Protein AF-A0A6J8DV89-F1 (afdb_monomer_lite)

Organism: Mytilus coruscus (NCBI:txid42192)

Structure (mmCIF, N/CA/C/O backbone):
data_AF-A0A6J8DV89-F1
#
_entry.id   AF-A0A6J8DV89-F1
#
loop_
_atom_site.group_PDB
_atom_site.id
_atom_site.type_symbol
_atom_site.label_atom_id
_atom_site.label_alt_id
_atom_site.label_comp_id
_atom_site.label_asym_id
_atom_site.label_entity_id
_atom_site.label_seq_id
_atom_site.pdbx_PDB_ins_code
_atom_site.Cartn_x
_atom_site.Cartn_y
_atom_site.Cartn_z
_atom_site.occupancy
_atom_site.B_iso_or_equiv
_atom_site.auth_seq_id
_atom_site.auth_comp_id
_atom_site.auth_asym_id
_atom_site.auth_atom_id
_atom_site.pdbx_PDB_model_num
ATOM 1 N N . MET A 1 1 ? -10.866 21.589 4.015 1.00 71.00 1 MET A N 1
ATOM 2 C CA . MET A 1 1 ? -11.127 20.679 5.151 1.00 71.00 1 MET A CA 1
ATOM 3 C C . MET A 1 1 ? -11.032 19.242 4.650 1.00 71.00 1 MET A C 1
ATOM 5 O O . MET A 1 1 ? -11.777 18.885 3.747 1.00 71.00 1 MET A O 1
ATOM 9 N N . ARG A 1 2 ? -10.059 18.459 5.127 1.00 79.25 2 ARG A N 1
ATOM 10 C CA . ARG A 1 2 ? -9.833 17.063 4.702 1.00 79.25 2 ARG A CA 1
ATOM 11 C C . ARG A 1 2 ? -10.586 16.110 5.634 1.00 79.25 2 ARG A C 1
ATOM 13 O O . ARG A 1 2 ? -10.621 16.357 6.833 1.00 79.25 2 ARG A O 1
ATOM 20 N N . ASN A 1 3 ? -11.167 15.039 5.101 1.00 85.62 3 ASN A N 1
ATOM 21 C CA . ASN A 1 3 ? -11.792 13.994 5.915 1.00 85.62 3 ASN A CA 1
ATOM 22 C C . ASN A 1 3 ? -10.781 12.870 6.171 1.00 85.62 3 ASN A C 1
ATOM 24 O O . ASN A 1 3 ? -10.111 12.422 5.239 1.00 85.62 3 ASN A O 1
ATOM 28 N N . VAL A 1 4 ? -10.677 12.427 7.419 1.00 85.06 4 VAL A N 1
ATOM 29 C CA . VAL A 1 4 ? -9.935 11.229 7.826 1.00 85.06 4 VAL A CA 1
ATOM 30 C C . VAL A 1 4 ? -10.943 10.258 8.415 1.00 85.06 4 VAL A C 1
ATOM 32 O O . VAL A 1 4 ? -11.760 10.661 9.233 1.00 85.06 4 VAL A O 1
ATOM 35 N N . TYR A 1 5 ? -10.900 9.005 7.980 1.00 88.44 5 TYR A N 1
ATOM 36 C CA . TYR A 1 5 ? -11.778 7.952 8.476 1.00 88.44 5 TYR A CA 1
ATOM 37 C C . TYR A 1 5 ? -10.943 6.945 9.244 1.00 88.44 5 TYR A C 1
ATOM 39 O O . TYR A 1 5 ? -9.888 6.522 8.768 1.00 88.44 5 TYR A O 1
ATOM 47 N N . GLU A 1 6 ? -11.420 6.566 10.418 1.00 92.00 6 GLU A N 1
ATOM 48 C CA . GLU A 1 6 ? -10.743 5.634 11.295 1.00 92.00 6 GLU A CA 1
ATOM 49 C C . GLU A 1 6 ? -11.711 4.555 11.780 1.00 92.00 6 GLU A C 1
ATOM 51 O O . GLU A 1 6 ? -12.789 4.836 12.304 1.00 92.00 6 GLU A O 1
ATOM 56 N N . PHE A 1 7 ? -11.312 3.305 11.566 1.00 95.25 7 PHE A N 1
ATOM 57 C CA . PHE A 1 7 ? -12.074 2.125 11.942 1.00 95.25 7 PHE A CA 1
ATOM 58 C C . PHE A 1 7 ? -11.452 1.494 13.186 1.00 95.25 7 PHE A C 1
ATOM 60 O O . PHE A 1 7 ? -10.276 1.120 13.180 1.00 95.25 7 PHE A O 1
ATOM 67 N N . PHE A 1 8 ? -12.247 1.339 14.239 1.00 97.19 8 PHE A N 1
ATOM 68 C CA . PHE A 1 8 ? -11.819 0.706 15.478 1.00 97.19 8 PHE A CA 1
ATOM 69 C C . PHE A 1 8 ? -12.326 -0.731 15.550 1.00 97.19 8 PHE A C 1
ATOM 71 O O . PHE A 1 8 ? -13.459 -0.984 15.957 1.00 97.19 8 PHE A O 1
ATOM 78 N N . GLY A 1 9 ? -11.450 -1.683 15.212 1.00 97.06 9 GLY A N 1
ATOM 79 C CA . GLY A 1 9 ? -11.671 -3.098 15.520 1.00 97.06 9 GLY A CA 1
ATOM 80 C C . GLY A 1 9 ? -11.920 -3.272 17.019 1.00 97.06 9 GLY A C 1
ATOM 81 O O . GLY A 1 9 ? -11.042 -2.932 17.818 1.00 97.06 9 GLY A O 1
ATOM 82 N N . CYS A 1 10 ? -13.092 -3.771 17.405 1.00 97.50 10 CYS A N 1
ATOM 83 C CA . CYS A 1 10 ? -13.589 -3.740 18.777 1.00 97.50 10 CYS A CA 1
ATOM 84 C C . CYS A 1 10 ? -12.656 -4.470 19.744 1.00 97.50 10 CYS A C 1
ATOM 86 O O . CYS A 1 10 ? -12.394 -3.973 20.839 1.00 97.50 10 CYS A O 1
ATOM 88 N N . TYR A 1 11 ? -12.125 -5.619 19.319 1.00 96.06 11 TYR A N 1
ATOM 89 C CA . TYR A 1 11 ? -11.209 -6.443 20.111 1.00 96.06 11 TYR A CA 1
ATOM 90 C C . TYR A 1 11 ? -9.841 -5.779 20.341 1.00 96.06 11 TYR A C 1
ATOM 92 O O . TYR A 1 11 ? -9.249 -5.898 21.410 1.00 96.06 11 TYR A O 1
ATOM 100 N N . TRP A 1 12 ? -9.335 -5.059 19.339 1.00 95.88 12 TRP A N 1
ATOM 101 C CA . TRP A 1 12 ? -7.991 -4.472 19.369 1.00 95.88 12 TRP A CA 1
ATOM 102 C C . TRP A 1 12 ? -7.950 -3.074 19.988 1.00 95.88 12 TRP A C 1
ATOM 104 O O . TRP A 1 12 ? -6.890 -2.627 20.414 1.00 95.88 12 TRP A O 1
ATOM 114 N N . HIS A 1 13 ? -9.096 -2.396 20.046 1.00 97.06 13 HIS A N 1
ATOM 115 C CA . HIS A 1 13 ? -9.206 -1.007 20.493 1.00 97.06 13 HIS A CA 1
ATOM 116 C C . HIS A 1 13 ? -10.034 -0.842 21.776 1.00 97.06 13 HIS A C 1
ATOM 118 O O . HIS A 1 13 ? -10.293 0.284 22.187 1.00 97.06 13 HIS A O 1
ATOM 124 N N . GLY A 1 14 ? -10.460 -1.938 22.415 1.00 96.94 14 GLY A N 1
ATOM 125 C CA . GLY A 1 14 ? -11.151 -1.880 23.707 1.00 96.94 14 GLY A CA 1
ATOM 126 C C . GLY A 1 14 ? -12.587 -1.356 23.626 1.00 96.94 14 GLY A C 1
ATOM 127 O O . GLY A 1 14 ? -12.960 -0.449 24.363 1.00 96.94 14 GLY A O 1
ATOM 128 N N . CYS A 1 15 ? -13.419 -1.872 22.717 1.00 97.62 15 CYS A N 1
ATOM 129 C CA . CYS A 1 15 ? -14.802 -1.394 22.608 1.00 97.62 15 CYS A CA 1
ATOM 130 C C . CYS A 1 15 ? -15.611 -1.669 23.886 1.00 97.62 15 CYS A C 1
ATOM 132 O O . CYS A 1 15 ? -15.905 -2.821 24.202 1.00 97.62 15 CYS A O 1
ATOM 134 N N . THR A 1 16 ? -16.073 -0.608 24.548 1.00 96.88 16 THR A N 1
ATOM 135 C CA . THR A 1 16 ? -16.854 -0.679 25.796 1.00 96.88 16 THR A CA 1
ATOM 136 C C . THR A 1 16 ? -18.266 -1.246 25.627 1.00 96.88 16 THR A C 1
ATOM 138 O O . THR A 1 16 ? -18.917 -1.567 26.615 1.00 96.88 16 THR A O 1
ATOM 141 N N . LYS A 1 17 ? -18.761 -1.368 24.386 1.00 96.25 17 LYS A N 1
ATOM 142 C CA . LYS A 1 17 ? -20.053 -2.007 24.078 1.00 96.25 17 LYS A CA 1
ATOM 143 C C . LYS A 1 17 ? -19.941 -3.524 23.930 1.00 96.25 17 LYS A C 1
ATOM 145 O O . LYS A 1 17 ? -20.925 -4.222 24.140 1.00 96.25 17 LYS A O 1
ATOM 150 N N . CYS A 1 18 ? -18.774 -4.012 23.509 1.00 96.62 18 CYS A N 1
ATOM 151 C CA . CYS A 1 18 ? -18.570 -5.421 23.166 1.00 96.62 18 CYS A CA 1
ATOM 152 C C . CYS A 1 18 ? -17.856 -6.210 24.263 1.00 96.62 18 CYS A C 1
ATOM 154 O O . CYS A 1 18 ? -17.977 -7.429 24.283 1.00 96.62 18 CYS A O 1
ATOM 156 N N . TYR A 1 19 ? -17.101 -5.532 25.131 1.00 96.69 19 TYR A N 1
ATOM 157 C CA . TYR A 1 19 ? -16.258 -6.169 26.138 1.00 96.69 19 TYR A CA 1
ATOM 158 C C . TYR A 1 19 ? -16.308 -5.408 27.462 1.00 96.69 19 TYR A C 1
ATOM 160 O O . TYR A 1 19 ? -16.411 -4.176 27.477 1.00 96.69 19 TYR A O 1
ATOM 168 N N . SER A 1 20 ? -16.195 -6.135 28.571 1.00 96.81 20 SER A N 1
ATOM 169 C CA . SER A 1 20 ? -16.032 -5.557 29.903 1.00 96.81 20 SER A CA 1
ATOM 170 C C . SER A 1 20 ? -14.644 -4.909 30.039 1.00 96.81 20 SER A C 1
ATOM 172 O O . SER A 1 20 ? -13.660 -5.426 29.499 1.00 96.81 20 SER A O 1
ATOM 174 N N . PRO A 1 21 ? -14.534 -3.777 30.759 1.00 95.31 21 PRO A N 1
ATOM 175 C CA . PRO A 1 21 ? -13.268 -3.068 30.954 1.00 95.31 21 PRO A CA 1
ATOM 176 C C . PRO A 1 21 ? -12.148 -3.935 31.547 1.00 95.31 21 PRO A C 1
ATOM 178 O O . PRO A 1 21 ? -10.981 -3.734 31.209 1.00 95.31 21 PRO A O 1
ATOM 181 N N . GLU A 1 22 ? -12.499 -4.887 32.411 1.00 96.00 22 GLU A N 1
ATOM 182 C CA . GLU A 1 22 ? -11.588 -5.774 33.139 1.00 96.00 22 GLU A CA 1
ATOM 183 C C . GLU A 1 22 ? -11.120 -6.971 32.300 1.00 96.00 22 GLU A C 1
ATOM 185 O O . GLU A 1 22 ? -10.164 -7.655 32.674 1.00 96.00 22 GLU A O 1
ATOM 190 N N . GLU A 1 23 ? -11.772 -7.244 31.165 1.00 95.00 23 GLU A N 1
ATOM 191 C CA . GLU A 1 23 ? -11.378 -8.336 30.282 1.00 95.00 23 GLU A CA 1
ATOM 192 C C . GLU A 1 23 ? -9.971 -8.113 29.725 1.00 95.00 23 GLU A C 1
ATOM 194 O O . GLU A 1 23 ? -9.593 -7.009 29.339 1.00 95.00 23 GLU A O 1
ATOM 199 N N . ILE A 1 24 ? -9.189 -9.189 29.640 1.00 94.50 24 ILE A N 1
ATOM 200 C CA . ILE A 1 24 ? -7.839 -9.153 29.074 1.00 94.50 24 ILE A CA 1
ATOM 201 C C . ILE A 1 24 ? -7.905 -9.439 27.575 1.00 94.50 24 ILE A C 1
ATOM 203 O O . ILE A 1 24 ? -8.391 -10.493 27.145 1.00 94.50 24 ILE A O 1
ATOM 207 N N . CYS A 1 25 ? -7.305 -8.561 26.770 1.00 92.88 25 CYS A N 1
ATOM 208 C CA . CYS A 1 25 ? -7.069 -8.817 25.357 1.00 92.88 25 CYS A CA 1
ATOM 209 C C . CYS A 1 25 ? -5.989 -9.898 25.201 1.00 92.88 25 CYS A C 1
ATOM 211 O O . CYS A 1 25 ? -4.789 -9.638 25.176 1.00 92.88 25 CYS A O 1
ATOM 213 N N . LYS A 1 26 ? -6.423 -11.159 25.119 1.00 90.62 26 LYS A N 1
ATOM 214 C CA . LYS A 1 26 ? -5.541 -12.342 25.111 1.00 90.62 26 LYS A CA 1
ATOM 215 C C . LYS A 1 26 ? -4.482 -12.346 24.005 1.00 90.62 26 LYS A C 1
ATOM 217 O O . LYS A 1 26 ? -3.435 -12.959 24.193 1.00 90.62 26 LYS A O 1
ATOM 222 N N . LYS A 1 27 ? -4.763 -11.728 22.853 1.00 90.06 27 LYS A N 1
ATOM 223 C CA . LYS A 1 27 ? -3.817 -11.644 21.728 1.00 90.06 27 LYS A CA 1
ATOM 224 C C . LYS A 1 27 ? -2.959 -10.377 21.757 1.00 90.06 27 LYS A C 1
ATOM 226 O O . LYS A 1 27 ? -2.070 -10.250 20.919 1.00 90.06 27 LYS A O 1
ATOM 231 N N . ASP A 1 28 ? -3.204 -9.453 22.685 1.00 89.06 28 ASP A N 1
ATOM 232 C CA . ASP A 1 28 ? -2.289 -8.341 22.913 1.00 89.06 28 ASP A CA 1
ATOM 233 C C . ASP A 1 28 ? -0.992 -8.861 23.545 1.00 89.06 28 ASP A C 1
ATOM 235 O O . ASP A 1 28 ? -1.002 -9.647 24.495 1.00 89.06 28 ASP A O 1
ATOM 239 N N . ARG A 1 29 ? 0.149 -8.396 23.028 1.00 86.69 29 ARG A N 1
ATOM 240 C CA . ARG A 1 29 ? 1.477 -8.838 23.479 1.00 86.69 29 ARG A CA 1
ATOM 241 C C . ARG A 1 29 ? 1.721 -8.536 24.960 1.00 86.69 29 ARG A C 1
ATOM 243 O O . ARG A 1 29 ? 2.434 -9.289 25.618 1.00 86.69 29 ARG A O 1
ATOM 250 N N . ASN A 1 30 ? 1.141 -7.451 25.465 1.00 89.75 30 ASN A N 1
ATOM 251 C CA . ASN A 1 30 ? 1.302 -6.998 26.841 1.00 89.75 30 ASN A CA 1
ATOM 252 C C . ASN A 1 30 ? 0.135 -7.435 27.737 1.00 89.75 30 ASN A C 1
ATOM 254 O O . ASN A 1 30 ? 0.105 -7.048 28.900 1.00 89.75 30 ASN A O 1
ATOM 258 N N . LYS A 1 31 ? -0.804 -8.242 27.214 1.00 91.44 31 LYS A N 1
ATOM 259 C CA . LYS A 1 31 ? -2.013 -8.698 27.916 1.00 91.44 31 LYS A CA 1
ATOM 260 C C . LYS A 1 31 ? -2.785 -7.545 28.565 1.00 91.44 31 LYS A C 1
ATOM 262 O O . LYS A 1 31 ? -3.276 -7.681 29.684 1.00 91.44 31 LYS A O 1
ATOM 26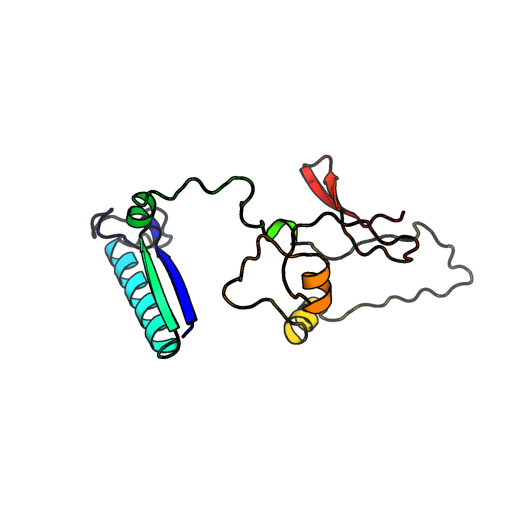7 N N . LYS A 1 32 ? -2.880 -6.418 27.860 1.00 94.44 32 LYS A N 1
ATOM 268 C CA . LYS A 1 32 ? -3.646 -5.256 28.314 1.00 94.44 32 LYS A CA 1
ATOM 269 C C . LYS A 1 32 ? -5.115 -5.607 28.522 1.00 94.44 32 LYS A C 1
ATOM 271 O O . LYS A 1 32 ? -5.690 -6.424 27.796 1.00 94.44 32 LYS A O 1
ATOM 276 N N . THR A 1 33 ? -5.719 -4.945 29.492 1.00 97.38 33 THR A N 1
ATOM 277 C CA . THR A 1 33 ? -7.165 -4.926 29.690 1.00 97.38 33 THR A CA 1
ATOM 278 C C . THR A 1 33 ? -7.857 -4.153 28.565 1.00 97.38 33 THR A C 1
ATOM 280 O O . THR A 1 33 ? -7.257 -3.290 27.913 1.00 97.38 33 THR A O 1
ATOM 283 N N . MET A 1 34 ? -9.141 -4.426 28.336 1.00 97.62 34 MET A N 1
ATOM 284 C CA . MET A 1 34 ? -9.934 -3.691 27.348 1.00 97.62 34 MET A CA 1
ATOM 285 C C . MET A 1 34 ? -10.037 -2.209 27.707 1.00 97.62 34 MET A C 1
ATOM 287 O O . MET A 1 34 ? -10.018 -1.369 26.808 1.00 97.62 34 MET A O 1
ATOM 291 N N . LYS A 1 35 ? -10.036 -1.871 29.004 1.00 97.81 35 LYS A N 1
ATOM 292 C CA . LYS A 1 35 ? -9.938 -0.484 29.469 1.00 97.81 35 LYS A CA 1
ATOM 293 C C . LYS A 1 35 ? -8.645 0.193 29.015 1.00 97.81 35 LYS A C 1
ATOM 295 O O . LYS A 1 35 ? -8.693 1.287 28.464 1.00 97.81 35 LYS A O 1
ATOM 300 N N . GLU A 1 36 ? -7.493 -0.444 29.213 1.00 97.50 36 GLU A N 1
ATOM 301 C CA . GLU A 1 36 ? -6.204 0.134 28.810 1.00 97.50 36 GLU A CA 1
ATOM 302 C C . GLU A 1 36 ? -6.112 0.342 27.293 1.00 97.50 36 GLU A C 1
ATOM 304 O O . GLU A 1 36 ? -5.554 1.344 26.843 1.00 97.50 36 GLU A O 1
ATOM 309 N N . LEU A 1 37 ? -6.664 -0.580 26.495 1.00 97.44 37 LEU A N 1
ATOM 310 C CA . LEU A 1 37 ? -6.734 -0.432 25.037 1.00 97.44 37 LEU A CA 1
ATOM 311 C C . LEU A 1 37 ? -7.660 0.712 24.614 1.00 97.44 37 LEU A C 1
ATOM 313 O O . LEU A 1 37 ? -7.321 1.471 23.701 1.00 97.44 37 LEU A O 1
ATOM 317 N N . TYR A 1 38 ? -8.803 0.858 25.283 1.00 97.88 38 TYR A N 1
ATOM 318 C CA . TYR A 1 38 ? -9.721 1.968 25.054 1.00 97.88 38 TYR A CA 1
ATOM 319 C C . TYR A 1 38 ? -9.057 3.311 25.357 1.00 97.88 38 TYR A C 1
ATOM 321 O O . TYR A 1 38 ? -9.071 4.211 24.513 1.00 97.88 38 TYR A O 1
ATOM 329 N N . ASP A 1 39 ? -8.426 3.426 26.527 1.00 97.88 39 ASP A N 1
ATOM 330 C CA . ASP A 1 39 ? -7.757 4.648 26.971 1.00 97.88 39 ASP A CA 1
ATOM 331 C C . ASP A 1 39 ? -6.645 5.043 25.985 1.00 97.88 39 ASP A C 1
ATOM 333 O O . ASP A 1 39 ? -6.605 6.185 25.528 1.00 97.88 39 ASP A O 1
ATOM 337 N N . GLN A 1 40 ? -5.825 4.083 25.540 1.00 97.00 40 GLN A N 1
ATOM 338 C CA . GLN A 1 40 ? -4.798 4.310 24.511 1.00 97.00 40 GLN A CA 1
ATOM 339 C C . GLN A 1 40 ? -5.387 4.716 23.160 1.00 97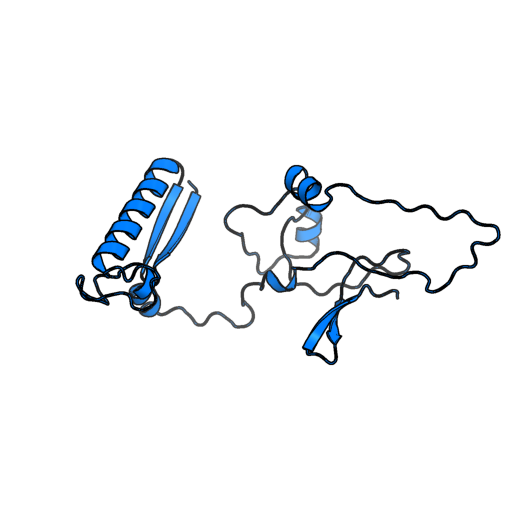.00 40 GLN A C 1
ATOM 341 O O . GLN A 1 40 ? -4.838 5.579 22.473 1.00 97.00 40 GLN A O 1
ATOM 346 N N . THR A 1 41 ? -6.507 4.112 22.763 1.00 96.88 41 THR A N 1
ATOM 347 C CA . THR A 1 41 ? -7.200 4.471 21.521 1.00 96.88 41 THR A CA 1
ATOM 348 C C . THR A 1 41 ? -7.677 5.921 21.576 1.00 96.88 41 THR A C 1
ATOM 350 O O . THR A 1 41 ? -7.485 6.666 20.613 1.00 96.88 41 THR A O 1
ATOM 353 N N . LYS A 1 42 ? -8.253 6.352 22.705 1.00 96.69 42 LYS A N 1
ATOM 354 C CA . LYS A 1 42 ? -8.726 7.729 22.904 1.00 96.69 42 LYS A CA 1
ATOM 355 C C . LYS A 1 42 ? -7.590 8.736 23.022 1.00 96.69 42 LYS A C 1
ATOM 357 O O . LYS A 1 42 ? -7.691 9.809 22.432 1.00 96.69 42 LYS A O 1
ATOM 362 N N . GLU A 1 43 ? -6.514 8.391 23.721 1.00 97.25 43 GLU A N 1
ATOM 363 C CA . GLU A 1 43 ? -5.318 9.228 23.813 1.00 97.25 43 GLU A CA 1
ATOM 364 C C . GLU A 1 43 ? -4.709 9.456 22.427 1.00 97.25 43 GLU A C 1
ATOM 366 O O . GLU A 1 43 ? -4.526 10.601 22.014 1.00 97.25 43 GLU A O 1
ATOM 371 N N . ARG A 1 44 ? -4.507 8.382 21.653 1.00 95.19 44 ARG A N 1
ATOM 372 C CA . ARG A 1 44 ? -3.984 8.467 20.286 1.00 95.19 44 ARG A CA 1
ATOM 373 C C . ARG A 1 44 ? -4.883 9.306 19.381 1.00 95.19 44 ARG A C 1
ATOM 375 O O . ARG A 1 44 ? -4.374 10.138 18.633 1.00 95.19 44 ARG A O 1
ATOM 382 N N . LEU A 1 45 ? -6.202 9.103 19.442 1.00 94.25 45 LEU A N 1
ATOM 383 C CA . LEU A 1 45 ? -7.156 9.887 18.656 1.00 94.25 45 LEU A CA 1
ATOM 384 C C . LEU A 1 45 ? -7.041 11.379 18.988 1.00 94.25 45 LEU A C 1
ATOM 386 O O . LEU A 1 45 ? -6.950 12.198 18.077 1.00 94.25 45 LEU A O 1
ATOM 390 N N . LYS A 1 46 ? -6.964 11.726 20.277 1.00 93.56 46 LYS A N 1
ATOM 391 C CA . LYS A 1 46 ? -6.782 13.109 20.726 1.00 93.56 46 LYS A CA 1
ATOM 392 C C . LYS A 1 46 ? -5.478 13.709 20.196 1.00 93.56 46 LYS A C 1
ATOM 394 O O . LYS A 1 46 ? -5.506 14.798 19.636 1.00 93.56 46 LYS A O 1
ATOM 399 N N . THR A 1 47 ? -4.359 12.988 20.287 1.00 93.50 47 THR A N 1
ATOM 400 C CA . THR A 1 47 ? -3.073 13.443 19.730 1.00 93.50 47 THR A CA 1
ATOM 401 C C . THR A 1 47 ? -3.168 13.728 18.230 1.00 93.50 47 THR A C 1
ATOM 403 O O . THR A 1 47 ? -2.643 14.735 17.756 1.00 93.50 47 THR A O 1
ATOM 406 N N . ILE A 1 48 ? -3.847 12.862 17.473 1.00 89.44 48 ILE A N 1
ATOM 407 C CA . ILE A 1 48 ? -4.035 13.045 16.028 1.00 89.44 48 ILE A CA 1
ATOM 408 C C . ILE A 1 48 ? -4.922 14.261 15.749 1.00 89.44 48 ILE A C 1
ATOM 410 O O . ILE A 1 48 ? -4.597 15.065 14.875 1.00 89.44 48 ILE A O 1
ATOM 414 N N . GLU A 1 49 ? -6.023 14.417 16.483 1.00 90.19 49 GLU A N 1
ATOM 415 C CA . GLU A 1 49 ? -6.889 15.588 16.362 1.00 90.19 49 GLU A CA 1
ATOM 416 C C . GLU A 1 49 ? -6.134 16.890 16.633 1.00 90.19 49 GLU A C 1
ATOM 418 O O . GLU A 1 49 ? -6.250 17.831 15.849 1.00 90.19 49 GLU A O 1
ATOM 423 N N . ASP A 1 50 ? -5.350 16.940 17.709 1.00 91.38 50 ASP A N 1
ATOM 424 C CA . ASP A 1 50 ?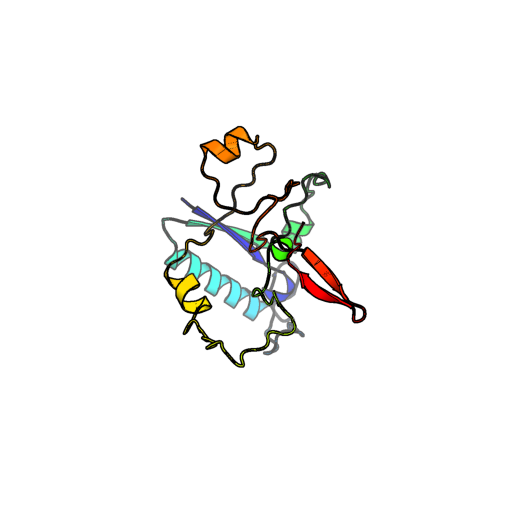 -4.602 18.129 18.117 1.00 91.38 50 ASP A CA 1
ATOM 425 C C . ASP A 1 50 ? -3.523 18.497 17.086 1.00 91.38 50 ASP A C 1
ATOM 427 O O . ASP A 1 50 ? -3.326 19.674 16.791 1.00 91.38 50 ASP A O 1
ATOM 431 N N . TYR A 1 51 ? -2.879 17.501 16.469 1.00 89.00 51 TYR A N 1
ATOM 432 C CA . TYR A 1 51 ? -1.868 17.721 15.431 1.00 89.00 51 TYR A CA 1
ATOM 433 C C . TYR A 1 51 ? -2.458 18.163 14.080 1.00 89.00 51 TYR A C 1
ATOM 435 O O . TYR A 1 51 ? -1.818 18.898 13.328 1.00 89.00 51 TYR A O 1
ATOM 443 N N . LEU A 1 52 ? -3.664 17.698 13.735 1.00 85.44 52 LEU A N 1
ATOM 444 C CA . LEU A 1 52 ? -4.259 17.907 12.409 1.00 85.44 52 LEU A CA 1
ATOM 445 C C . LEU A 1 52 ? -5.285 19.054 12.342 1.00 85.44 52 LEU A C 1
ATOM 447 O O . LEU A 1 52 ? -5.659 19.485 11.241 1.00 85.44 52 LEU A O 1
ATOM 451 N N . LYS A 1 53 ? -5.758 19.564 13.484 1.00 83.62 53 LYS A N 1
ATOM 452 C CA . LYS A 1 53 ? -6.637 20.742 13.546 1.00 83.62 53 LYS A CA 1
ATOM 453 C C . LYS A 1 53 ? -5.918 22.012 13.050 1.00 83.62 53 LYS A C 1
ATOM 455 O O . LYS A 1 53 ? -4.704 22.131 13.182 1.00 83.62 53 LYS A O 1
ATOM 460 N N . PRO A 1 54 ? -6.652 22.976 12.456 1.00 80.44 54 PRO A N 1
ATOM 461 C CA . PRO A 1 54 ? -8.095 22.963 12.173 1.00 80.44 54 PRO A CA 1
ATOM 462 C C . PRO A 1 54 ? -8.463 22.305 10.826 1.00 80.44 54 PRO A C 1
ATOM 464 O O . PRO A 1 54 ? -9.622 22.313 10.420 1.00 80.44 54 PRO A O 1
ATOM 467 N N . ASN A 1 55 ? -7.496 21.757 10.086 1.00 83.38 55 ASN A N 1
ATOM 468 C CA . ASN A 1 55 ? -7.669 21.453 8.661 1.00 83.38 55 ASN A CA 1
ATOM 469 C C . ASN A 1 55 ? -8.304 20.087 8.360 1.00 83.38 55 ASN A C 1
ATOM 471 O O . ASN A 1 55 ? -8.590 19.792 7.189 1.00 83.38 55 ASN A O 1
ATOM 475 N N . VAL A 1 56 ? -8.531 19.263 9.384 1.00 85.31 56 VAL A N 1
ATOM 476 C CA . VAL A 1 56 ? -8.993 17.878 9.259 1.00 85.31 56 VAL A CA 1
ATOM 477 C C . VAL A 1 56 ? -10.219 17.619 10.133 1.00 85.31 56 VAL A C 1
ATOM 479 O O . VAL A 1 56 ? -10.256 18.006 11.297 1.00 85.31 56 VAL A O 1
ATOM 482 N N . LYS A 1 57 ? -11.204 16.915 9.570 1.00 88.12 57 LYS A N 1
ATOM 483 C CA . LYS A 1 57 ? -12.328 16.313 10.290 1.00 88.12 57 LYS A CA 1
ATOM 484 C C . LYS A 1 57 ? -12.100 14.805 10.373 1.00 88.12 57 LYS A C 1
ATOM 486 O O . LYS A 1 57 ? -12.010 14.152 9.331 1.00 88.12 57 LYS A O 1
ATOM 491 N N . ILE A 1 58 ? -11.995 14.271 11.588 1.00 90.12 58 ILE A N 1
ATOM 492 C CA . ILE A 1 58 ? -11.839 12.831 11.823 1.00 90.12 58 ILE A CA 1
ATOM 493 C C . ILE A 1 58 ? -13.220 12.216 12.054 1.00 90.12 58 ILE A C 1
ATOM 495 O O . ILE A 1 58 ? -13.999 12.703 12.870 1.00 90.12 58 ILE A O 1
ATOM 499 N N . HIS A 1 59 ? -13.523 11.157 11.315 1.00 92.25 59 HIS A N 1
ATOM 500 C CA . HIS A 1 59 ? -14.713 10.331 11.463 1.00 92.25 59 HIS A CA 1
ATOM 501 C C . HIS A 1 59 ? -14.270 8.986 12.013 1.00 92.25 59 HIS A C 1
ATOM 503 O O . HIS A 1 59 ? -13.363 8.365 11.461 1.00 92.25 59 HIS A O 1
ATOM 509 N N . THR A 1 60 ? -14.904 8.541 13.089 1.00 94.94 60 THR A N 1
ATOM 510 C CA . THR A 1 60 ? -14.586 7.262 13.722 1.00 94.94 60 THR A CA 1
ATOM 511 C C . THR A 1 60 ? -15.806 6.360 13.702 1.00 94.94 60 THR A C 1
ATOM 513 O O . THR A 1 60 ? -16.935 6.845 13.774 1.00 94.94 60 THR A O 1
ATOM 516 N N . ILE A 1 61 ? -15.577 5.057 13.595 1.00 96.06 61 ILE A N 1
ATOM 517 C CA . ILE A 1 61 ? -16.624 4.046 13.719 1.00 96.06 61 ILE A CA 1
ATOM 518 C C . ILE A 1 61 ? -16.056 2.793 14.380 1.00 96.06 61 ILE A C 1
ATOM 520 O O . ILE A 1 61 ? -14.932 2.380 14.080 1.00 96.06 61 ILE A O 1
ATOM 524 N N . TRP A 1 62 ? -16.818 2.196 15.292 1.00 97.56 62 TRP A N 1
ATOM 525 C CA . TRP A 1 62 ? -16.468 0.901 15.872 1.00 97.56 62 TRP A CA 1
ATOM 526 C C . TRP A 1 62 ? -16.916 -0.243 14.971 1.00 97.56 62 TRP A C 1
ATOM 528 O O . TRP A 1 62 ? -17.962 -0.157 14.336 1.00 97.56 62 TRP A O 1
ATOM 538 N N . GLU A 1 63 ? -16.165 -1.341 14.969 1.00 96.69 63 GLU A N 1
ATOM 539 C CA . GLU A 1 63 ? -16.493 -2.568 14.228 1.00 96.69 63 GLU A CA 1
ATOM 540 C C . GLU A 1 63 ? -17.938 -3.015 14.463 1.00 96.69 63 GLU A C 1
ATOM 542 O O . GLU A 1 63 ? -18.695 -3.143 13.512 1.00 96.69 63 GLU A O 1
ATOM 547 N N . CYS A 1 64 ? -18.386 -3.096 15.718 1.00 95.62 64 CYS A N 1
ATOM 548 C CA . CYS A 1 64 ? -19.760 -3.503 16.018 1.00 95.62 64 CYS A CA 1
ATOM 549 C C . CYS A 1 64 ? -20.829 -2.529 15.505 1.00 95.62 64 CYS A C 1
ATOM 551 O O . CYS A 1 64 ? -21.967 -2.928 15.288 1.00 95.62 64 CYS A O 1
ATOM 553 N N . GLU A 1 65 ? -20.497 -1.244 15.361 1.00 95.56 65 GLU A N 1
ATOM 554 C CA . GLU A 1 65 ? -21.408 -0.247 14.792 1.00 95.56 65 GLU A CA 1
ATOM 555 C C . GLU A 1 65 ? -21.432 -0.357 13.271 1.00 95.56 65 GLU A C 1
ATOM 557 O O . GLU A 1 65 ? -22.494 -0.243 12.671 1.00 95.56 65 GLU A O 1
ATOM 562 N N . PHE A 1 66 ? -20.271 -0.601 12.661 1.00 92.44 66 PHE A N 1
ATOM 563 C CA . PHE A 1 66 ? -20.123 -0.837 11.232 1.00 92.44 66 PHE A CA 1
ATOM 564 C C . PHE A 1 66 ? -20.871 -2.105 10.800 1.00 92.44 66 PHE A C 1
ATOM 566 O O . PHE A 1 66 ? -21.641 -2.057 9.847 1.00 92.44 66 PHE A O 1
ATOM 573 N N . ASP A 1 67 ? -20.734 -3.200 11.548 1.00 90.50 67 ASP A N 1
ATOM 574 C CA . ASP A 1 67 ? -21.379 -4.488 11.259 1.00 90.50 67 ASP A CA 1
ATOM 575 C C . ASP A 1 67 ? -22.912 -4.424 11.336 1.00 90.50 67 ASP A C 1
ATOM 577 O O . ASP A 1 67 ? -23.614 -5.210 10.701 1.00 90.50 67 ASP A O 1
ATOM 581 N N . GLN A 1 68 ? -23.454 -3.476 12.105 1.00 90.06 68 GLN A N 1
ATOM 582 C CA . GLN A 1 68 ? -24.896 -3.233 12.189 1.00 90.06 68 GLN A CA 1
ATOM 583 C C . GLN A 1 68 ? -25.430 -2.411 11.010 1.00 90.06 68 GLN A C 1
ATOM 585 O O . GLN A 1 68 ? -26.646 -2.366 10.795 1.00 90.06 68 GLN A O 1
ATOM 590 N N . GLN A 1 69 ? -24.560 -1.747 10.243 1.00 88.25 69 GLN A N 1
ATOM 591 C CA . GLN A 1 69 ? -24.987 -0.976 9.083 1.00 88.25 69 GLN A CA 1
ATOM 592 C C . GLN A 1 69 ? -25.363 -1.918 7.943 1.00 88.25 69 GLN A C 1
ATOM 594 O O . GLN A 1 69 ? -24.577 -2.740 7.478 1.00 88.25 69 GLN A O 1
ATOM 599 N N . LYS A 1 70 ? -26.592 -1.765 7.447 1.00 76.50 70 LYS A N 1
ATOM 600 C CA . LYS A 1 70 ? -27.008 -2.390 6.194 1.00 76.50 70 LYS A CA 1
ATOM 601 C C . LYS A 1 70 ? -26.462 -1.560 5.045 1.00 76.50 70 LYS A C 1
ATOM 603 O O . LYS A 1 70 ? -27.010 -0.507 4.726 1.00 76.50 70 LYS A O 1
ATOM 608 N N . TYR A 1 71 ? -25.388 -2.034 4.432 1.00 69.00 71 TYR A N 1
ATOM 609 C CA . TYR A 1 71 ? -24.931 -1.472 3.171 1.00 69.00 71 TYR A CA 1
ATOM 610 C C . TYR A 1 71 ? -25.779 -2.031 2.026 1.00 69.00 71 TYR A C 1
ATOM 612 O O . TYR A 1 71 ? -26.141 -3.211 2.066 1.00 69.00 71 TYR A O 1
ATOM 620 N N . PRO A 1 72 ? -26.115 -1.214 1.012 1.00 68.06 72 PRO A N 1
ATOM 621 C CA . PRO A 1 72 ? -26.621 -1.763 -0.237 1.00 68.06 72 PRO A CA 1
ATOM 622 C C . PRO A 1 72 ? -25.605 -2.783 -0.758 1.00 68.06 72 PRO A C 1
ATOM 624 O O . PRO A 1 72 ? -24.398 -2.586 -0.583 1.00 68.06 72 PRO A O 1
ATOM 627 N N . GLU A 1 73 ? -26.079 -3.872 -1.369 1.00 65.56 73 GLU A N 1
ATOM 628 C CA . GLU A 1 73 ? -25.180 -4.788 -2.070 1.00 65.56 73 GLU A CA 1
ATOM 629 C C . GLU A 1 73 ? -24.332 -3.964 -3.039 1.00 65.56 73 GLU A C 1
ATOM 631 O O . GLU A 1 73 ? -24.847 -3.307 -3.945 1.00 65.56 73 GLU A O 1
ATOM 636 N N . VAL A 1 74 ? -23.021 -3.930 -2.792 1.00 64.44 74 VAL A N 1
ATOM 637 C CA . VAL A 1 74 ? -22.090 -3.283 -3.709 1.00 64.44 74 VAL A CA 1
ATOM 638 C C . VAL A 1 74 ? -22.125 -4.121 -4.972 1.00 64.44 74 VAL A C 1
ATOM 640 O O . VAL A 1 74 ? -21.804 -5.310 -4.910 1.00 64.44 74 VAL A O 1
ATOM 643 N N . ASP A 1 75 ? -22.522 -3.513 -6.093 1.00 61.97 75 ASP A N 1
ATOM 644 C CA . ASP A 1 75 ? -22.478 -4.175 -7.394 1.00 61.97 75 ASP A CA 1
ATOM 645 C C . ASP A 1 75 ? -21.106 -4.859 -7.536 1.00 61.97 75 ASP A C 1
ATOM 647 O O . ASP A 1 75 ? -20.071 -4.185 -7.449 1.00 61.97 75 ASP A O 1
ATOM 651 N N . PRO A 1 76 ? -21.050 -6.189 -7.721 1.00 57.97 76 PRO A N 1
ATOM 652 C CA . PRO A 1 76 ? -19.796 -6.912 -7.887 1.00 57.97 76 PRO A CA 1
ATOM 653 C C . PRO A 1 76 ? -18.914 -6.359 -9.018 1.00 57.97 76 PRO A C 1
ATOM 655 O O . PRO A 1 76 ? -17.698 -6.570 -8.991 1.00 57.97 76 PRO A O 1
ATOM 658 N N . HIS A 1 77 ? -19.499 -5.649 -9.988 1.00 57.97 77 HIS A N 1
ATOM 659 C CA . HIS A 1 77 ? -18.801 -4.967 -11.080 1.00 57.97 77 HIS A CA 1
ATOM 660 C C . HIS A 1 77 ? -18.149 -3.648 -10.636 1.00 57.97 77 HIS A C 1
ATOM 662 O O . HIS A 1 77 ? -17.155 -3.235 -11.228 1.00 57.97 77 HIS A O 1
ATOM 668 N N . LEU A 1 78 ? -18.633 -3.039 -9.549 1.00 62.81 78 LEU A N 1
ATOM 669 C CA . LEU A 1 78 ? -18.067 -1.856 -8.889 1.00 62.81 78 LEU A CA 1
ATOM 670 C C . LEU A 1 78 ? -17.103 -2.217 -7.749 1.00 62.81 78 LEU A C 1
ATOM 672 O O . LEU A 1 78 ? -16.802 -1.379 -6.893 1.00 62.81 78 LEU A O 1
ATOM 676 N N . LYS A 1 79 ? -16.589 -3.456 -7.721 1.00 68.06 79 LYS A N 1
ATOM 677 C CA . LYS A 1 79 ? -15.541 -3.839 -6.771 1.00 68.06 79 LYS A CA 1
ATOM 678 C C . LYS A 1 79 ? -14.375 -2.845 -6.858 1.00 68.06 79 LYS A C 1
ATOM 680 O O . LYS A 1 79 ? -13.837 -2.643 -7.952 1.00 68.06 79 LYS A O 1
ATOM 685 N N . PRO A 1 80 ? -13.948 -2.258 -5.725 1.00 73.69 80 PRO A N 1
ATOM 686 C CA . PRO A 1 80 ? -12.773 -1.406 -5.696 1.00 73.69 80 PRO A CA 1
ATOM 687 C C . PRO A 1 80 ? -11.573 -2.106 -6.334 1.00 73.69 80 PRO A C 1
ATOM 689 O O . PRO A 1 80 ? -11.381 -3.311 -6.164 1.00 73.69 80 PRO A O 1
ATOM 692 N N . ILE A 1 81 ? -10.758 -1.345 -7.065 1.00 80.88 81 ILE A N 1
ATOM 693 C CA . ILE A 1 81 ? -9.514 -1.863 -7.639 1.00 80.88 81 ILE A CA 1
ATOM 694 C C . ILE A 1 81 ? -8.633 -2.385 -6.500 1.00 80.88 81 ILE A C 1
ATOM 696 O O . ILE A 1 81 ? -8.294 -1.627 -5.584 1.00 80.88 81 ILE A O 1
ATOM 700 N N . ASP A 1 82 ? -8.217 -3.651 -6.580 1.00 84.38 82 ASP A N 1
ATOM 701 C CA . ASP A 1 82 ? 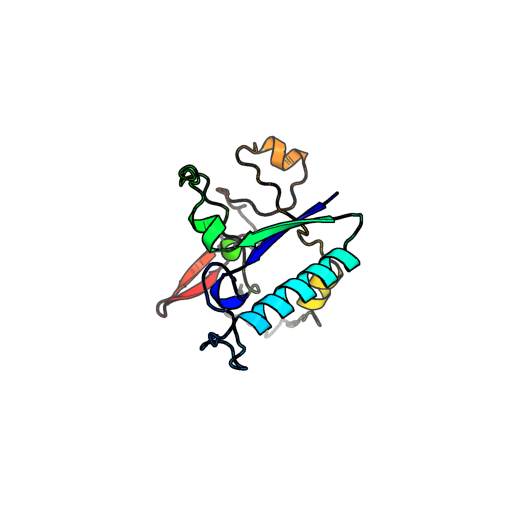-7.164 -4.150 -5.705 1.00 84.38 82 ASP A CA 1
ATOM 702 C C . ASP A 1 82 ? -5.835 -3.527 -6.139 1.00 84.38 82 ASP A C 1
ATOM 704 O O . ASP A 1 82 ? -5.260 -3.845 -7.181 1.00 84.38 82 ASP A O 1
ATOM 708 N N . LYS A 1 83 ? -5.333 -2.598 -5.326 1.00 83.25 83 LYS A N 1
ATOM 709 C CA . LYS A 1 83 ? -4.075 -1.896 -5.599 1.00 83.25 83 LYS A CA 1
ATOM 710 C C . LYS A 1 83 ? -2.878 -2.853 -5.632 1.00 83.25 83 LYS A C 1
ATOM 712 O O . LYS A 1 83 ? -1.861 -2.512 -6.233 1.00 83.25 83 LYS A O 1
ATOM 717 N N . ARG A 1 84 ? -2.978 -4.039 -5.013 1.00 85.12 84 ARG A N 1
ATOM 718 C CA . ARG A 1 84 ? -1.926 -5.067 -5.039 1.00 85.12 84 ARG A CA 1
ATOM 719 C C . ARG A 1 84 ? -1.749 -5.682 -6.424 1.00 85.12 84 ARG A C 1
ATOM 721 O O . ARG A 1 84 ? -0.639 -6.111 -6.741 1.00 85.12 84 ARG A O 1
ATOM 728 N N . ASP A 1 85 ? -2.777 -5.657 -7.270 1.00 84.44 85 ASP A N 1
ATOM 729 C CA . ASP A 1 85 ? -2.670 -6.125 -8.655 1.00 84.44 85 ASP A CA 1
ATOM 730 C C . ASP A 1 85 ? -1.632 -5.302 -9.425 1.00 84.44 85 ASP A C 1
ATOM 732 O O . ASP A 1 85 ? -0.783 -5.865 -10.119 1.00 84.44 85 ASP A O 1
ATOM 736 N N . ALA A 1 86 ? -1.636 -3.983 -9.211 1.00 85.75 86 ALA A N 1
ATOM 737 C CA . ALA A 1 86 ? -0.698 -3.034 -9.805 1.00 85.75 86 ALA A CA 1
ATOM 738 C C . ALA A 1 86 ? 0.678 -2.997 -9.112 1.00 85.75 86 ALA A C 1
ATOM 740 O O . ALA A 1 86 ? 1.574 -2.284 -9.566 1.00 85.75 86 ALA A O 1
ATOM 741 N N . PHE A 1 87 ? 0.864 -3.733 -8.013 1.00 86.81 87 PHE A N 1
ATOM 742 C CA . PHE A 1 87 ? 2.131 -3.768 -7.293 1.00 86.81 87 PHE A CA 1
ATOM 743 C C . PHE A 1 87 ? 3.061 -4.828 -7.896 1.00 86.81 87 PHE A C 1
ATOM 745 O O . PHE A 1 87 ? 2.752 -6.028 -7.907 1.00 86.81 87 PHE A O 1
ATOM 752 N N . TYR A 1 88 ? 4.207 -4.369 -8.398 1.00 86.50 88 TYR A N 1
ATOM 753 C CA . TYR A 1 88 ? 5.228 -5.178 -9.060 1.00 86.50 88 TYR A CA 1
ATOM 754 C C . TYR A 1 88 ? 6.606 -4.915 -8.447 1.00 86.50 88 TYR A C 1
ATOM 756 O O . TYR A 1 88 ? 6.867 -3.836 -7.920 1.00 86.50 88 TYR A O 1
ATOM 764 N N . GLY A 1 89 ? 7.478 -5.923 -8.513 1.00 86.88 89 GLY A N 1
ATOM 765 C CA . GLY A 1 89 ? 8.877 -5.800 -8.107 1.00 86.88 89 GLY A CA 1
ATOM 766 C C . GLY A 1 89 ? 9.760 -5.176 -9.191 1.00 86.88 89 GLY A C 1
ATOM 767 O O . GLY A 1 89 ? 9.277 -4.628 -10.182 1.00 86.88 89 GLY A O 1
ATOM 768 N N . GLY A 1 90 ? 11.076 -5.294 -9.009 1.00 87.38 90 GLY A N 1
ATOM 769 C CA . GLY A 1 90 ? 12.053 -4.861 -10.008 1.00 87.38 90 GLY A CA 1
ATOM 770 C C . GLY A 1 90 ? 11.971 -5.668 -11.309 1.00 87.38 90 GLY A C 1
ATOM 771 O O . GLY A 1 90 ? 11.558 -6.829 -11.316 1.00 87.38 90 GLY A O 1
ATOM 772 N N . ARG A 1 91 ? 12.395 -5.054 -12.420 1.00 87.12 91 ARG A N 1
ATOM 773 C CA . ARG A 1 91 ? 12.564 -5.744 -13.705 1.00 87.12 91 ARG A CA 1
ATOM 774 C C . ARG A 1 91 ? 13.842 -6.575 -13.664 1.00 87.12 91 ARG A C 1
ATOM 776 O O . ARG A 1 91 ? 14.931 -6.029 -13.510 1.00 87.12 91 ARG A O 1
ATOM 783 N N . THR A 1 92 ? 13.702 -7.877 -13.870 1.00 85.44 92 THR A N 1
ATOM 784 C CA . THR A 1 92 ? 14.821 -8.784 -14.132 1.00 85.44 92 THR A CA 1
ATOM 785 C C . THR A 1 92 ? 14.536 -9.496 -15.440 1.00 85.44 92 THR A C 1
ATOM 787 O O . THR A 1 92 ? 13.630 -10.321 -15.519 1.00 85.44 92 THR A O 1
ATOM 790 N N . GLU A 1 93 ? 15.282 -9.147 -16.479 1.00 84.00 93 GLU A N 1
ATOM 791 C CA . GLU A 1 93 ? 15.063 -9.664 -17.823 1.00 84.00 93 GLU A CA 1
ATOM 792 C C . GLU A 1 93 ? 16.398 -9.940 -18.502 1.00 84.00 93 GLU A C 1
ATOM 794 O O . GLU A 1 93 ? 17.347 -9.164 -18.385 1.00 84.00 93 GLU A O 1
ATOM 799 N N . THR A 1 94 ? 16.456 -11.055 -19.223 1.00 84.12 94 THR A N 1
ATOM 800 C CA . THR A 1 94 ? 17.612 -11.448 -20.021 1.00 84.12 94 THR A CA 1
ATOM 801 C C . THR A 1 94 ? 17.267 -11.262 -21.490 1.00 84.12 94 THR A C 1
ATOM 803 O O . THR A 1 94 ? 16.406 -11.961 -22.010 1.00 84.12 94 THR A O 1
ATOM 806 N N . ILE A 1 95 ? 17.943 -10.325 -22.157 1.00 82.38 95 ILE A N 1
ATOM 807 C CA . ILE A 1 95 ? 17.729 -10.033 -23.587 1.00 82.38 95 ILE A CA 1
ATOM 808 C C . ILE A 1 95 ? 18.450 -11.069 -24.458 1.00 82.38 95 ILE A C 1
ATOM 810 O O . ILE A 1 95 ? 17.953 -11.478 -25.501 1.00 82.38 95 ILE A O 1
ATOM 814 N N . GLN A 1 96 ? 19.630 -11.506 -24.014 1.00 82.88 96 GLN A N 1
ATOM 815 C CA . GLN A 1 96 ? 20.478 -12.452 -24.724 1.00 82.88 96 GLN A CA 1
ATOM 816 C C . GLN A 1 96 ? 21.131 -13.395 -23.711 1.00 82.88 96 GLN A C 1
ATOM 818 O O . GLN A 1 96 ? 21.752 -12.940 -22.753 1.00 82.88 96 GLN A O 1
ATOM 823 N N . LEU A 1 97 ? 20.976 -14.707 -23.914 1.00 85.81 97 LEU A N 1
ATOM 824 C CA . LEU A 1 97 ? 21.516 -15.733 -23.010 1.00 85.81 97 LEU A CA 1
ATOM 825 C C . LEU A 1 97 ? 23.037 -15.873 -23.126 1.00 85.81 97 LEU A C 1
ATOM 827 O O . LEU A 1 97 ? 23.714 -16.111 -22.131 1.00 85.81 97 LEU A O 1
ATOM 831 N N . TYR A 1 98 ? 23.570 -15.727 -24.340 1.00 84.56 98 TYR A N 1
ATOM 832 C CA . TYR A 1 98 ? 24.995 -15.844 -24.617 1.00 84.56 98 TYR A CA 1
ATOM 833 C C . TYR A 1 98 ? 25.417 -14.839 -25.681 1.00 84.56 98 TYR A C 1
ATOM 835 O O . TYR A 1 98 ? 24.794 -14.754 -26.741 1.00 84.56 98 TYR A O 1
ATOM 843 N N . ASN A 1 99 ? 26.492 -14.109 -25.404 1.00 81.69 99 ASN A N 1
ATOM 844 C CA . ASN A 1 99 ? 27.170 -13.268 -26.376 1.00 81.69 99 ASN A CA 1
ATOM 845 C C . ASN A 1 99 ? 28.676 -13.526 -26.277 1.00 81.69 99 ASN A C 1
ATOM 847 O O . ASN A 1 99 ? 29.226 -13.497 -25.174 1.00 81.69 99 ASN A O 1
ATOM 851 N N . ASN A 1 100 ? 29.335 -13.791 -27.406 1.00 84.06 100 ASN A N 1
ATOM 852 C CA . ASN A 1 100 ? 30.785 -13.938 -27.419 1.00 84.06 100 ASN A CA 1
ATOM 853 C C . ASN A 1 100 ? 31.416 -12.543 -27.373 1.00 84.06 100 ASN A C 1
ATOM 855 O O . ASN A 1 100 ? 31.293 -11.763 -28.314 1.00 84.06 100 ASN A O 1
ATOM 859 N N . LEU A 1 101 ? 32.074 -12.230 -26.259 1.00 84.19 101 LEU A N 1
ATOM 860 C CA . LEU A 1 101 ? 32.723 -10.941 -26.045 1.00 84.19 101 LEU A CA 1
ATOM 861 C C . LEU A 1 101 ? 34.207 -10.945 -26.446 1.00 84.19 101 LEU A C 1
ATOM 863 O O . LEU A 1 101 ? 34.923 -10.039 -26.040 1.00 84.19 101 LEU A O 1
ATOM 867 N N . SER A 1 102 ? 34.685 -11.927 -27.223 1.00 86.62 102 SER A N 1
ATOM 868 C CA . SER A 1 102 ? 36.094 -12.019 -27.655 1.00 86.62 102 SER A CA 1
ATOM 869 C C . SER A 1 102 ? 36.634 -10.708 -28.229 1.00 86.62 102 SER A C 1
ATOM 871 O O . SER A 1 102 ? 37.743 -10.301 -27.893 1.00 86.62 102 SER A O 1
ATOM 873 N N . ASP A 1 103 ? 35.808 -10.018 -29.017 1.00 88.56 103 ASP A N 1
ATOM 874 C CA . ASP A 1 103 ? 36.147 -8.763 -29.696 1.00 88.56 103 ASP A CA 1
ATOM 875 C C . ASP A 1 103 ? 35.329 -7.567 -29.172 1.00 88.56 103 ASP A C 1
ATOM 877 O O . ASP A 1 103 ? 35.354 -6.474 -29.742 1.00 88.56 103 ASP A O 1
ATOM 881 N N . LEU A 1 104 ? 34.585 -7.753 -28.075 1.00 86.06 104 LEU A N 1
ATOM 882 C CA . LEU A 1 104 ? 33.687 -6.751 -27.497 1.00 86.06 104 LEU A CA 1
ATOM 883 C C . LEU A 1 104 ? 34.066 -6.438 -26.046 1.00 86.06 104 LEU A C 1
ATOM 885 O O . LEU A 1 104 ? 34.531 -7.285 -25.292 1.00 86.06 104 LEU A O 1
ATOM 889 N N . LYS A 1 105 ? 33.801 -5.206 -25.602 1.00 86.25 105 LYS A N 1
ATOM 890 C CA . LYS A 1 105 ? 33.940 -4.819 -24.189 1.00 86.25 105 LYS A CA 1
ATOM 891 C C . LYS A 1 105 ? 32.566 -4.677 -23.547 1.00 86.25 105 LYS A C 1
ATOM 893 O O . LYS A 1 105 ? 31.798 -3.793 -23.922 1.00 86.25 105 LYS A O 1
ATOM 898 N N . GLY A 1 106 ? 32.278 -5.515 -22.554 1.00 85.81 106 GLY A N 1
ATOM 899 C CA . GLY A 1 106 ? 31.087 -5.381 -21.716 1.00 85.81 106 GLY A CA 1
ATOM 900 C C . GLY A 1 106 ? 31.181 -4.169 -20.784 1.00 85.81 106 GLY A C 1
ATOM 901 O O . GLY A 1 106 ? 32.260 -3.827 -20.301 1.00 85.81 106 GLY A O 1
ATOM 902 N N . ARG A 1 107 ? 30.046 -3.517 -20.519 1.00 89.50 107 ARG A N 1
ATOM 903 C CA . ARG A 1 107 ? 29.918 -2.477 -19.488 1.00 89.50 107 ARG A CA 1
ATOM 904 C C . ARG A 1 107 ? 28.806 -2.871 -18.529 1.00 89.50 107 ARG A C 1
ATOM 906 O O . ARG A 1 107 ? 27.743 -3.296 -18.971 1.00 89.50 107 ARG A O 1
ATOM 913 N N . TYR A 1 108 ? 29.059 -2.700 -17.239 1.00 91.50 108 TYR A N 1
ATOM 914 C CA . TYR A 1 108 ? 28.063 -2.867 -16.189 1.00 91.50 108 TYR A CA 1
ATOM 915 C C . TYR A 1 108 ? 27.689 -1.491 -15.648 1.00 91.50 108 TYR A C 1
ATOM 917 O O . TYR A 1 108 ? 28.568 -0.673 -15.370 1.00 91.50 108 TYR A O 1
ATOM 925 N N . VAL A 1 109 ? 26.390 -1.231 -15.540 1.00 94.00 109 VAL A N 1
ATOM 926 C CA . VAL A 1 109 ? 25.853 0.007 -14.976 1.00 94.00 109 VAL A CA 1
ATOM 927 C C . VAL A 1 109 ? 24.960 -0.380 -13.815 1.00 94.00 109 VAL A C 1
ATOM 929 O O . VAL A 1 109 ? 24.038 -1.174 -13.985 1.00 94.00 109 VAL A O 1
ATOM 932 N N . ASP A 1 110 ? 2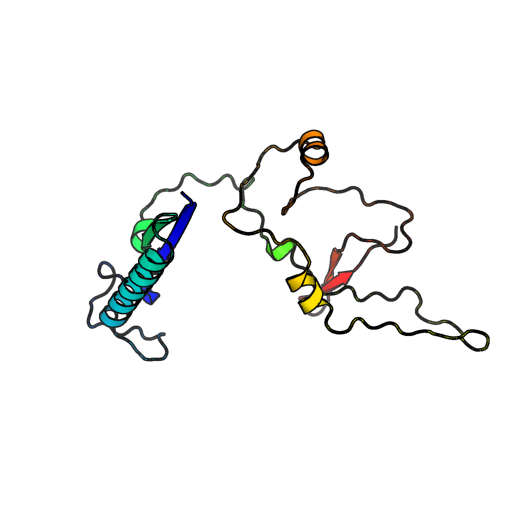5.238 0.201 -12.655 1.00 94.94 110 ASP A N 1
ATOM 933 C CA . ASP A 1 110 ? 24.474 -0.008 -11.434 1.00 94.94 110 ASP A CA 1
ATOM 934 C C . ASP A 1 110 ? 23.963 1.325 -10.905 1.00 94.94 110 ASP A C 1
ATOM 936 O O . ASP A 1 110 ? 24.675 2.334 -10.918 1.00 94.94 110 ASP A O 1
ATOM 940 N N . PHE A 1 111 ? 22.721 1.330 -10.432 1.00 93.25 111 PHE A N 1
ATOM 941 C CA . PHE A 1 111 ? 22.140 2.500 -9.797 1.00 93.25 111 PHE A CA 1
ATOM 942 C C . PHE A 1 111 ? 22.349 2.418 -8.288 1.00 93.25 111 PHE A C 1
ATOM 944 O O . PHE A 1 111 ? 21.633 1.699 -7.589 1.00 93.25 111 PHE A O 1
ATOM 951 N N . CYS A 1 112 ? 23.259 3.239 -7.765 1.00 95.69 112 CYS A N 1
ATOM 952 C CA . CYS A 1 112 ? 23.385 3.404 -6.323 1.00 95.69 112 CYS A CA 1
ATOM 953 C C . CYS A 1 112 ? 22.086 3.997 -5.756 1.00 95.69 112 CYS A C 1
ATOM 955 O O . CYS A 1 112 ? 21.707 5.123 -6.077 1.00 95.69 112 CYS A O 1
ATOM 957 N N . SER A 1 113 ? 21.408 3.243 -4.888 1.00 96.12 113 SER A N 1
ATOM 958 C CA . SER A 1 113 ? 20.185 3.681 -4.202 1.00 96.12 113 SER A CA 1
ATOM 959 C C . SER A 1 113 ? 19.015 4.031 -5.140 1.00 96.12 113 SER A C 1
ATOM 961 O O . SER A 1 113 ? 18.380 5.078 -4.982 1.00 96.12 113 SER A O 1
ATOM 963 N N . LEU A 1 114 ? 18.677 3.140 -6.083 1.00 95.12 114 LEU A N 1
ATOM 964 C CA . LEU A 1 114 ? 17.541 3.324 -7.002 1.00 95.12 114 LEU A CA 1
ATOM 965 C C . LEU A 1 114 ? 16.223 3.649 -6.271 1.00 95.12 114 LEU A C 1
ATOM 967 O O . LEU A 1 114 ? 15.662 4.724 -6.476 1.00 95.12 114 LEU A O 1
ATOM 971 N N . TYR A 1 115 ? 15.740 2.767 -5.387 1.00 94.75 115 TYR A N 1
ATOM 972 C CA . TYR A 1 115 ? 14.463 2.984 -4.689 1.00 94.75 115 TYR A CA 1
ATOM 973 C C . TYR A 1 115 ? 14.449 4.244 -3.806 1.00 94.75 115 TYR A C 1
ATOM 975 O O . TYR A 1 115 ? 13.499 5.019 -3.925 1.00 94.75 115 TYR A O 1
ATOM 983 N N . PRO A 1 116 ? 15.475 4.527 -2.972 1.00 97.19 116 PRO A N 1
ATOM 984 C CA . PRO A 1 116 ? 15.547 5.799 -2.251 1.00 97.19 116 PRO A CA 1
ATOM 985 C C . PRO A 1 116 ? 15.485 7.030 -3.162 1.00 97.19 116 PRO A C 1
ATOM 987 O O . PRO A 1 116 ? 14.815 8.006 -2.828 1.00 97.19 116 PRO A O 1
ATOM 990 N N . SER A 1 117 ? 16.133 6.982 -4.329 1.00 96.25 117 SER A N 1
ATOM 991 C CA . SER A 1 117 ? 16.100 8.084 -5.295 1.00 96.25 117 SER A CA 1
ATOM 992 C C . SER A 1 117 ? 14.691 8.289 -5.859 1.00 96.25 117 SER A C 1
ATOM 994 O O . SER A 1 117 ? 14.197 9.416 -5.876 1.00 96.25 117 SER A O 1
ATOM 996 N N . VAL A 1 118 ? 13.996 7.210 -6.232 1.00 94.88 118 VAL A N 1
ATOM 997 C CA . VAL A 1 118 ? 12.591 7.264 -6.679 1.00 94.88 118 VAL A CA 1
ATOM 998 C C . VAL A 1 118 ? 11.688 7.803 -5.562 1.00 94.88 118 VAL A C 1
ATOM 1000 O O . VAL A 1 118 ? 10.888 8.701 -5.804 1.00 94.88 118 VAL A O 1
ATOM 1003 N N . ASN A 1 119 ? 11.855 7.342 -4.319 1.00 94.81 119 ASN A N 1
ATOM 1004 C CA . ASN A 1 119 ? 11.110 7.847 -3.157 1.00 94.81 119 ASN A CA 1
ATOM 1005 C C . ASN A 1 119 ? 11.301 9.352 -2.924 1.00 94.81 119 ASN A C 1
ATOM 1007 O O . ASN A 1 119 ? 10.369 10.021 -2.488 1.00 94.81 119 ASN A O 1
ATOM 1011 N N . LYS A 1 120 ? 12.496 9.883 -3.204 1.00 95.12 120 LYS A N 1
ATOM 1012 C CA . LYS A 1 120 ? 12.817 11.300 -3.001 1.00 95.12 120 LYS A CA 1
ATOM 1013 C C . LYS A 1 120 ? 12.287 12.201 -4.116 1.00 95.12 120 LYS A C 1
ATOM 1015 O O . LYS A 1 120 ? 11.846 13.310 -3.830 1.00 95.12 120 LYS A O 1
ATOM 1020 N N . TYR A 1 121 ? 12.383 11.762 -5.370 1.00 95.88 121 TYR A N 1
ATOM 1021 C CA . TYR A 1 121 ? 12.179 12.638 -6.530 1.00 95.88 121 TYR A CA 1
ATOM 1022 C C . TYR A 1 121 ? 10.882 12.379 -7.305 1.00 95.88 121 TYR A C 1
ATOM 1024 O O . TYR A 1 121 ? 10.410 13.277 -8.004 1.00 95.88 121 TYR A O 1
ATOM 1032 N N . CYS A 1 122 ? 10.286 11.188 -7.211 1.00 92.56 122 CYS A N 1
ATOM 1033 C CA . CYS A 1 122 ? 9.073 10.861 -7.958 1.00 92.56 122 CYS A CA 1
ATOM 1034 C C . CYS A 1 122 ? 7.799 11.270 -7.209 1.00 92.56 122 CYS A C 1
ATOM 1036 O O . CYS A 1 122 ? 7.749 11.343 -5.982 1.00 92.56 122 CYS A O 1
ATOM 1038 N N . LYS A 1 123 ? 6.734 11.524 -7.977 1.00 90.88 123 LYS A N 1
ATOM 1039 C CA . LYS A 1 123 ? 5.400 11.786 -7.428 1.00 90.88 123 LYS A CA 1
ATOM 1040 C C . LYS A 1 123 ? 4.776 10.481 -6.939 1.00 90.88 123 LYS A C 1
ATOM 1042 O O . LYS A 1 123 ? 4.868 9.463 -7.619 1.00 90.88 123 LYS A O 1
ATOM 1047 N N . TYR A 1 124 ? 4.076 10.551 -5.812 1.00 88.12 124 TYR A N 1
ATOM 1048 C CA . TYR A 1 124 ? 3.275 9.455 -5.271 1.00 88.12 124 TYR A CA 1
ATOM 1049 C C . TYR A 1 124 ? 1.816 9.885 -5.135 1.00 88.12 124 TYR A C 1
ATOM 1051 O O . TYR A 1 124 ? 1.556 11.047 -4.805 1.00 88.12 124 TYR A O 1
ATOM 1059 N N . PRO A 1 125 ? 0.851 8.977 -5.366 1.00 83.88 125 PRO A N 1
ATOM 1060 C CA . PRO A 1 125 ? -0.534 9.253 -5.026 1.00 83.88 125 PRO A CA 1
ATOM 1061 C C . PRO A 1 125 ? -0.648 9.374 -3.500 1.00 83.88 125 PRO A C 1
ATOM 1063 O O . PRO A 1 125 ? -0.377 8.422 -2.770 1.00 83.88 125 PRO A O 1
ATOM 1066 N N . ILE A 1 126 ? -1.033 10.557 -3.022 1.00 82.06 126 ILE A N 1
ATOM 1067 C CA . ILE A 1 126 ? -1.229 10.854 -1.599 1.00 82.06 126 ILE A CA 1
ATOM 1068 C C . ILE A 1 126 ? -2.686 11.230 -1.326 1.00 82.06 126 ILE A C 1
ATOM 1070 O O . ILE A 1 126 ? -3.360 11.812 -2.174 1.00 82.06 126 ILE A O 1
ATOM 1074 N N . GLY A 1 127 ? -3.156 10.949 -0.112 1.00 77.81 127 GLY A N 1
ATOM 1075 C CA . GLY A 1 127 ? -4.505 11.305 0.328 1.00 77.81 127 GLY A CA 1
ATOM 1076 C C . GLY A 1 127 ? -5.580 10.280 -0.042 1.00 77.81 127 GLY A C 1
ATOM 1077 O O . GLY A 1 127 ? -5.291 9.128 -0.365 1.00 77.81 127 GLY A O 1
ATOM 1078 N N . HIS A 1 128 ? -6.842 10.700 0.080 1.00 75.88 128 HIS A N 1
ATOM 1079 C CA . HIS A 1 128 ? -7.993 9.850 -0.219 1.00 75.88 128 HIS A CA 1
ATOM 1080 C C . HIS A 1 128 ? -8.170 9.701 -1.737 1.00 75.88 128 HIS A C 1
ATOM 1082 O O . HIS A 1 128 ? -8.150 10.715 -2.439 1.00 75.88 128 HIS A O 1
ATOM 1088 N N . PRO A 1 129 ? -8.341 8.471 -2.256 1.00 78.25 129 PRO A N 1
ATOM 1089 C CA . PRO A 1 129 ? -8.544 8.264 -3.681 1.00 78.25 129 PRO A CA 1
ATOM 1090 C C . PRO A 1 129 ? -9.881 8.865 -4.126 1.00 78.25 129 PRO A C 1
ATOM 1092 O O . PRO A 1 129 ? -10.879 8.778 -3.413 1.00 78.25 129 PRO A O 1
ATOM 1095 N N . ILE A 1 130 ? -9.891 9.436 -5.328 1.00 78.31 130 ILE A N 1
ATOM 1096 C CA . ILE A 1 130 ? -11.115 9.794 -6.045 1.00 78.31 130 ILE A CA 1
ATOM 1097 C C . ILE A 1 130 ? -11.384 8.655 -7.026 1.00 78.31 130 ILE A C 1
ATOM 1099 O O . ILE A 1 130 ? -10.528 8.344 -7.858 1.00 78.31 130 ILE A O 1
ATOM 1103 N N . THR A 1 131 ? -12.539 8.007 -6.891 1.00 77.56 131 THR A N 1
ATOM 1104 C CA . THR A 1 131 ? -12.941 6.910 -7.775 1.00 77.56 131 THR A CA 1
ATOM 1105 C C . THR A 1 131 ? -13.728 7.470 -8.946 1.00 77.56 131 THR A C 1
ATOM 1107 O O . THR A 1 131 ? -14.680 8.221 -8.754 1.00 77.56 131 THR A O 1
ATOM 1110 N N . TYR A 1 132 ? -13.345 7.056 -10.147 1.00 77.44 132 TYR A N 1
ATOM 1111 C CA . TYR A 1 132 ? -14.083 7.322 -11.370 1.00 77.44 132 TYR A CA 1
ATOM 1112 C C . TYR A 1 132 ? -14.555 5.984 -11.935 1.00 77.44 132 TYR A C 1
ATOM 1114 O O . TYR A 1 132 ? -13.735 5.087 -12.129 1.00 77.44 132 TYR A O 1
ATOM 1122 N N . THR A 1 133 ? -15.858 5.837 -12.156 1.00 75.50 133 THR A N 1
ATOM 1123 C CA . THR A 1 133 ? -16.458 4.615 -12.715 1.00 75.50 133 THR A CA 1
ATOM 1124 C C . THR A 1 133 ? -16.577 4.678 -14.235 1.00 75.50 133 THR A C 1
ATOM 1126 O O . THR A 1 133 ? -16.440 3.653 -14.890 1.00 75.50 133 THR A O 1
ATOM 1129 N N . ASP A 1 134 ? -16.711 5.886 -14.791 1.00 73.19 134 ASP A N 1
ATOM 1130 C CA . ASP A 1 134 ? -17.047 6.118 -16.200 1.00 73.19 134 ASP A CA 1
ATOM 1131 C C . ASP A 1 134 ? -16.095 7.143 -16.843 1.00 73.19 134 ASP A C 1
ATOM 1133 O O . ASP A 1 134 ? -16.496 8.232 -17.243 1.00 73.19 134 ASP A O 1
ATOM 1137 N N . ILE A 1 135 ? -14.795 6.825 -16.901 1.00 75.50 135 ILE A N 1
ATOM 1138 C CA . ILE A 1 135 ? -13.807 7.636 -17.638 1.00 75.50 135 ILE A CA 1
ATOM 1139 C C . ILE A 1 135 ? -13.757 7.182 -19.097 1.00 75.50 135 ILE A C 1
ATOM 1141 O O . ILE A 1 135 ? -13.491 6.010 -19.376 1.00 75.50 135 ILE A O 1
ATOM 1145 N N . SER A 1 136 ? -13.944 8.115 -20.034 1.00 80.62 136 SER A N 1
ATOM 1146 C CA . SER A 1 136 ? -13.660 7.860 -21.447 1.00 80.62 136 SER A CA 1
ATOM 1147 C C . SER A 1 136 ? -12.152 7.897 -21.732 1.00 80.62 136 SER A C 1
ATOM 1149 O O . SER A 1 136 ? -11.362 8.484 -20.988 1.00 80.62 136 SER A O 1
ATOM 1151 N N . VAL A 1 137 ? -11.730 7.294 -22.847 1.00 77.75 137 VAL A N 1
ATOM 1152 C CA . VAL A 1 137 ? -10.332 7.382 -23.311 1.00 77.75 137 VAL A CA 1
ATOM 1153 C C . VAL A 1 137 ? -9.926 8.841 -23.548 1.00 77.75 137 VAL A C 1
ATOM 1155 O O . VAL A 1 137 ? -8.811 9.231 -23.203 1.00 77.75 137 VAL A O 1
ATOM 1158 N N . ASP A 1 138 ? -10.840 9.664 -24.061 1.00 81.69 138 ASP A N 1
ATOM 1159 C CA . ASP A 1 138 ? -10.589 11.087 -24.289 1.00 81.69 138 ASP A CA 1
ATOM 1160 C C . ASP A 1 138 ? -10.383 11.847 -22.978 1.00 81.69 138 ASP A C 1
ATOM 1162 O O . ASP A 1 138 ? -9.487 12.688 -22.892 1.00 81.69 138 ASP A O 1
ATOM 1166 N N . ASP A 1 139 ? -11.162 11.532 -21.941 1.00 79.69 139 ASP A N 1
ATOM 1167 C CA . ASP A 1 139 ? -10.986 12.126 -20.615 1.00 79.69 139 ASP A CA 1
ATOM 1168 C C . ASP A 1 139 ? -9.641 11.724 -20.009 1.00 79.69 139 ASP A C 1
ATOM 1170 O O . ASP A 1 139 ? -8.958 12.563 -19.422 1.00 79.69 139 ASP A O 1
ATOM 1174 N N . TYR A 1 140 ? -9.218 10.470 -20.187 1.00 78.12 140 TYR A N 1
ATOM 1175 C CA . TYR A 1 140 ? -7.892 10.022 -19.762 1.00 78.12 140 TYR A CA 1
ATOM 1176 C C . TYR A 1 140 ? -6.773 10.820 -20.449 1.00 78.12 140 TYR A C 1
ATOM 1178 O O . TYR A 1 140 ? -5.884 11.339 -19.768 1.00 78.12 140 TYR A O 1
ATOM 1186 N N . ILE A 1 141 ? -6.838 10.953 -21.780 1.00 79.44 141 ILE A N 1
ATOM 1187 C CA . ILE A 1 141 ? -5.821 11.649 -22.582 1.00 79.44 141 ILE A CA 1
ATOM 1188 C C . ILE A 1 141 ? -5.766 13.138 -22.216 1.00 79.44 141 ILE A C 1
ATOM 1190 O O . ILE A 1 141 ? -4.681 13.682 -22.010 1.00 79.44 141 ILE A O 1
ATOM 1194 N N . LYS A 1 142 ? -6.921 13.802 -22.103 1.00 81.81 142 LYS A N 1
ATOM 1195 C CA . LYS A 1 142 ? -7.003 15.249 -21.844 1.00 81.81 142 LYS A CA 1
ATOM 1196 C C . LYS A 1 142 ? -6.563 15.630 -20.434 1.00 81.81 142 LYS A C 1
ATOM 1198 O O . LYS A 1 142 ? -5.953 16.680 -20.257 1.00 81.81 142 LYS A O 1
ATOM 1203 N N . ASN A 1 143 ? -6.862 14.801 -19.435 1.00 77.50 143 ASN A N 1
ATOM 1204 C CA . ASN A 1 143 ? -6.646 15.156 -18.030 1.00 77.50 143 ASN A CA 1
ATOM 1205 C C . ASN A 1 143 ? -5.264 14.770 -17.484 1.00 77.50 143 ASN A C 1
ATOM 1207 O O . ASN A 1 143 ? -5.015 14.988 -16.299 1.00 77.50 143 ASN A O 1
ATOM 1211 N N . ASN A 1 144 ? -4.366 14.210 -18.309 1.00 75.94 144 ASN A N 1
ATOM 1212 C CA . ASN A 1 144 ? -3.039 13.744 -17.882 1.00 75.94 144 ASN A CA 1
ATOM 1213 C C . ASN A 1 144 ? -3.117 12.913 -16.584 1.00 75.94 144 ASN A C 1
ATOM 1215 O O . ASN A 1 144 ? -2.492 13.227 -15.566 1.00 75.94 144 ASN A O 1
ATOM 1219 N N . TYR A 1 145 ? -3.986 11.902 -16.606 1.00 82.19 145 TYR A N 1
ATOM 1220 C CA . TYR A 1 145 ? -4.372 11.138 -15.426 1.00 82.19 145 TYR A CA 1
ATOM 1221 C C . TYR A 1 145 ? -3.160 10.549 -14.680 1.00 82.19 145 TYR A C 1
ATOM 1223 O O . TYR A 1 145 ? -2.325 9.858 -15.264 1.00 82.19 145 TYR A O 1
ATOM 1231 N N . PHE A 1 146 ? -3.114 10.758 -13.360 1.00 83.56 146 PHE A N 1
ATOM 1232 C CA . PHE A 1 146 ? -2.112 10.179 -12.465 1.00 83.56 146 PHE A CA 1
ATOM 1233 C C . PHE A 1 146 ? -2.798 9.367 -11.360 1.00 83.56 146 PHE A C 1
ATOM 1235 O O . PHE A 1 146 ? -3.393 9.927 -10.439 1.00 83.56 146 PHE A O 1
ATOM 1242 N N . GLY A 1 147 ? -2.730 8.039 -11.451 1.00 84.81 147 GLY A N 1
ATOM 1243 C CA . GLY A 1 147 ? -3.426 7.143 -10.530 1.00 84.81 147 GLY A CA 1
ATOM 1244 C C . GLY A 1 147 ? -3.336 5.676 -10.941 1.00 84.81 147 GLY A C 1
ATOM 1245 O O . GLY A 1 147 ? -2.424 5.279 -11.662 1.00 84.81 147 GLY A O 1
ATOM 1246 N N . ILE A 1 148 ? -4.292 4.871 -10.475 1.00 86.00 148 ILE A N 1
ATOM 1247 C CA . ILE A 1 148 ? -4.386 3.437 -10.773 1.00 86.00 148 ILE A CA 1
ATOM 1248 C C . ILE A 1 148 ? -5.655 3.200 -11.587 1.00 86.00 148 ILE A C 1
ATOM 1250 O O . ILE A 1 148 ? -6.744 3.568 -11.153 1.00 86.00 148 ILE A O 1
ATOM 1254 N N . MET A 1 149 ? -5.510 2.541 -12.734 1.00 84.06 149 MET A N 1
ATOM 1255 C CA . MET A 1 149 ? -6.608 2.222 -13.640 1.00 84.06 149 MET A CA 1
ATOM 1256 C C . MET A 1 149 ? -6.659 0.718 -13.901 1.00 84.06 149 MET A C 1
ATOM 1258 O O . MET A 1 149 ? -5.630 0.082 -14.122 1.00 84.06 149 MET A O 1
ATOM 1262 N N . LYS A 1 150 ? -7.871 0.161 -13.917 1.00 82.94 150 LYS A N 1
ATOM 1263 C CA . LYS A 1 150 ? -8.132 -1.191 -14.410 1.00 82.94 150 LYS A CA 1
ATOM 1264 C C . LYS A 1 150 ? -8.670 -1.080 -15.832 1.00 82.94 150 LYS A C 1
ATOM 1266 O O . LYS A 1 150 ? -9.780 -0.604 -16.032 1.00 82.94 150 LYS A O 1
ATOM 1271 N N . CYS A 1 151 ? -7.873 -1.477 -16.817 1.00 81.56 151 CYS A N 1
ATOM 1272 C CA . CYS A 1 151 ? -8.224 -1.355 -18.230 1.00 81.56 151 CYS A CA 1
ATOM 1273 C C . CYS A 1 151 ? -7.756 -2.571 -19.035 1.00 81.56 151 CYS A C 1
ATOM 1275 O O . CYS A 1 151 ? -6.932 -3.367 -18.582 1.00 81.56 151 CYS A O 1
ATOM 1277 N N . LYS A 1 152 ? -8.298 -2.712 -20.248 1.00 84.19 152 LYS A N 1
ATOM 1278 C CA . LYS A 1 152 ? -7.740 -3.588 -21.281 1.00 84.19 152 LYS A CA 1
ATOM 1279 C C . LYS A 1 152 ? -6.844 -2.735 -22.170 1.00 84.19 152 LYS A C 1
ATOM 1281 O O . LYS A 1 152 ? -7.288 -1.702 -22.662 1.00 84.19 152 LYS A O 1
ATOM 1286 N N . ILE A 1 153 ? -5.603 -3.167 -22.369 1.00 84.12 153 ILE A N 1
ATOM 1287 C CA . ILE A 1 153 ? -4.617 -2.450 -23.178 1.00 84.12 153 ILE A CA 1
ATOM 1288 C C . ILE A 1 153 ? -4.196 -3.309 -24.368 1.00 84.12 153 ILE A C 1
ATOM 1290 O O . ILE A 1 153 ? -3.930 -4.501 -24.217 1.00 84.12 153 ILE A O 1
ATOM 1294 N N . LEU A 1 154 ? -4.129 -2.696 -25.550 1.00 86.12 154 LEU A N 1
ATOM 1295 C CA . LEU A 1 154 ? -3.427 -3.274 -26.688 1.00 86.12 154 LEU A CA 1
ATOM 1296 C C . LEU A 1 154 ? -1.948 -2.872 -26.557 1.00 86.12 154 LEU A C 1
ATOM 1298 O O . LEU A 1 154 ? -1.653 -1.677 -26.634 1.00 86.12 154 LEU A O 1
ATOM 1302 N N . PRO A 1 155 ? -1.023 -3.812 -26.297 1.00 83.94 155 PRO A N 1
ATOM 1303 C CA . PRO A 1 155 ? 0.375 -3.472 -26.062 1.00 83.94 155 PRO A CA 1
ATOM 1304 C C . PRO A 1 155 ? 1.023 -2.862 -27.319 1.00 83.94 155 PRO A C 1
ATOM 1306 O O . PRO A 1 155 ? 0.750 -3.321 -28.435 1.00 83.94 155 PRO A O 1
ATOM 1309 N N . PRO A 1 156 ? 1.903 -1.855 -27.161 1.00 84.88 156 PRO A N 1
ATOM 1310 C CA . PRO A 1 156 ? 2.692 -1.329 -28.271 1.00 84.88 156 PRO A CA 1
ATOM 1311 C C . PRO A 1 156 ? 3.600 -2.423 -28.849 1.00 84.88 156 PRO A C 1
ATOM 1313 O O . PRO A 1 156 ? 4.191 -3.207 -28.107 1.00 84.88 156 PRO A O 1
ATOM 1316 N N . LYS A 1 157 ? 3.712 -2.463 -30.180 1.00 85.44 157 LYS A N 1
ATOM 1317 C CA . LYS A 1 157 ? 4.550 -3.425 -30.912 1.00 85.44 157 LYS A CA 1
ATOM 1318 C C . LYS A 1 157 ? 5.908 -2.817 -31.259 1.00 85.44 157 LYS A C 1
ATOM 1320 O O . LYS A 1 157 ? 6.021 -1.599 -31.376 1.00 85.44 157 LYS A O 1
ATOM 1325 N N . GLY A 1 158 ? 6.919 -3.664 -31.462 1.00 86.62 158 GLY A N 1
ATOM 1326 C CA . GLY A 1 158 ? 8.241 -3.226 -31.927 1.00 86.62 158 GLY A CA 1
ATOM 1327 C C . GLY A 1 158 ? 9.059 -2.454 -30.886 1.00 86.62 158 GLY A C 1
ATOM 1328 O O . GLY A 1 158 ? 9.945 -1.685 -31.252 1.00 86.62 158 GLY A O 1
ATOM 1329 N N . LEU A 1 159 ? 8.770 -2.629 -29.592 1.00 87.12 159 LEU A N 1
ATOM 1330 C CA . LEU A 1 159 ? 9.605 -2.073 -28.529 1.00 87.12 159 LEU A CA 1
ATOM 1331 C C . LEU A 1 159 ? 10.855 -2.931 -28.330 1.00 87.12 159 LEU A C 1
ATOM 1333 O O . LEU A 1 159 ? 10.752 -4.139 -28.141 1.00 87.12 159 LEU A O 1
ATOM 1337 N N . TYR A 1 160 ? 12.023 -2.287 -28.262 1.00 85.62 160 TYR A N 1
ATOM 1338 C CA . TYR A 1 160 ? 13.265 -2.963 -27.869 1.00 85.62 160 TYR A CA 1
ATOM 1339 C C . TYR A 1 160 ? 13.193 -3.498 -26.426 1.00 85.62 160 TYR A C 1
ATOM 1341 O O . TYR A 1 160 ? 13.674 -4.586 -26.125 1.00 85.62 160 TYR A O 1
ATOM 1349 N N . HIS A 1 161 ? 12.531 -2.748 -25.540 1.00 86.94 161 HIS A N 1
ATOM 1350 C CA . HIS A 1 161 ? 12.210 -3.165 -24.179 1.00 86.94 161 HIS A CA 1
ATOM 1351 C C . HIS A 1 161 ? 10.701 -3.071 -23.959 1.00 86.94 161 HIS A C 1
ATOM 1353 O O . HIS A 1 161 ? 10.179 -1.957 -23.853 1.00 86.94 161 HIS A O 1
ATOM 1359 N N . PRO A 1 162 ? 9.985 -4.198 -23.830 1.00 87.81 162 PRO A N 1
ATOM 1360 C CA . PRO A 1 162 ? 8.578 -4.157 -23.468 1.00 87.81 162 PRO A CA 1
ATOM 1361 C C . PRO A 1 162 ? 8.396 -3.521 -22.089 1.00 87.81 162 PRO A C 1
ATOM 1363 O O . PRO A 1 162 ? 9.269 -3.626 -21.223 1.00 87.81 162 PRO A O 1
ATOM 1366 N N . VAL A 1 163 ? 7.273 -2.838 -21.888 1.00 87.12 163 VAL A N 1
ATOM 1367 C CA . VAL A 1 163 ? 7.006 -2.060 -20.663 1.00 87.12 163 VAL A CA 1
ATOM 1368 C C . VAL A 1 163 ? 5.846 -2.606 -19.840 1.00 87.12 163 VAL A C 1
ATOM 1370 O O . VAL A 1 163 ? 5.720 -2.262 -18.669 1.00 87.12 163 VAL A O 1
ATOM 1373 N N . LEU A 1 164 ? 5.012 -3.465 -20.431 1.00 88.50 164 LEU A N 1
ATOM 1374 C CA . LEU A 1 164 ? 3.858 -4.049 -19.760 1.00 88.50 164 LEU A CA 1
ATOM 1375 C C . LEU A 1 164 ? 4.235 -5.415 -19.174 1.00 88.50 164 LEU A C 1
ATOM 1377 O O . LEU A 1 164 ? 4.570 -6.325 -19.939 1.00 88.50 164 LEU A O 1
ATOM 1381 N N . PRO A 1 165 ? 4.209 -5.564 -17.839 1.00 87.62 165 PRO A N 1
ATOM 1382 C CA . PRO A 1 165 ? 4.528 -6.826 -17.206 1.00 87.62 165 PRO A CA 1
ATOM 1383 C C . PRO A 1 165 ? 3.347 -7.803 -17.216 1.00 87.62 165 PRO A C 1
ATOM 1385 O O . PRO A 1 165 ? 2.181 -7.411 -17.191 1.00 87.62 165 PRO A O 1
ATOM 1388 N N . TYR A 1 166 ? 3.669 -9.090 -17.135 1.00 85.06 166 TYR A N 1
ATOM 1389 C CA . TYR A 1 166 ? 2.751 -10.194 -16.890 1.00 85.06 166 TYR A CA 1
ATOM 1390 C C . TYR A 1 166 ? 3.262 -11.044 -15.720 1.00 85.06 166 TYR A C 1
ATOM 1392 O O . TYR A 1 166 ? 4.427 -11.444 -15.692 1.00 85.06 166 TYR A O 1
ATOM 1400 N N . LYS A 1 167 ? 2.394 -11.319 -14.740 1.00 85.31 167 LYS A N 1
ATOM 1401 C CA . LYS A 1 167 ? 2.679 -12.236 -13.626 1.00 85.31 167 LYS A CA 1
ATOM 1402 C C . LYS A 1 167 ? 2.386 -13.666 -14.085 1.00 85.31 167 LYS A C 1
ATOM 1404 O O . LYS A 1 167 ? 1.231 -14.079 -14.111 1.00 85.31 167 LYS A O 1
ATOM 1409 N N . GLN A 1 168 ? 3.423 -14.420 -14.436 1.00 86.62 168 GLN A N 1
ATOM 1410 C CA . GLN A 1 168 ? 3.292 -15.839 -14.752 1.00 86.62 168 GLN A CA 1
ATOM 1411 C C . GLN A 1 168 ? 3.332 -16.666 -13.466 1.00 86.62 168 GLN A C 1
ATOM 1413 O O . GLN A 1 168 ? 4.309 -16.595 -12.722 1.00 86.62 168 GLN A O 1
ATOM 1418 N N . LEU A 1 169 ? 2.295 -17.470 -13.233 1.00 89.25 169 LEU A N 1
ATOM 1419 C CA . LEU A 1 169 ? 2.289 -18.469 -12.167 1.00 89.25 169 LEU A CA 1
ATOM 1420 C C . LEU A 1 169 ? 3.314 -19.569 -12.479 1.00 89.25 169 LEU A C 1
ATOM 1422 O O . LEU A 1 169 ? 3.352 -20.094 -13.595 1.00 89.25 169 LEU A O 1
ATOM 1426 N N . THR A 1 170 ? 4.147 -19.905 -11.504 1.00 88.31 170 THR A N 1
ATOM 1427 C CA . THR A 1 170 ? 5.157 -20.965 -11.599 1.00 88.31 170 THR A CA 1
ATOM 1428 C C . THR A 1 170 ? 4.690 -22.240 -10.894 1.00 88.31 170 THR A C 1
ATOM 1430 O O . THR A 1 170 ? 3.706 -22.243 -10.156 1.00 88.31 170 THR A O 1
ATOM 1433 N N . SER A 1 171 ? 5.394 -23.351 -11.127 1.00 91.69 171 SER A N 1
ATOM 1434 C CA . SER A 1 171 ? 5.043 -24.679 -10.595 1.00 91.69 171 SER A CA 1
ATOM 1435 C C . SER A 1 171 ? 5.056 -24.781 -9.065 1.00 91.69 171 SER A C 1
ATOM 1437 O O . SER A 1 171 ? 4.470 -25.701 -8.511 1.00 91.69 171 SER A O 1
ATOM 1439 N N . ASP A 1 172 ? 5.728 -23.856 -8.383 1.00 92.31 172 ASP A N 1
ATOM 1440 C CA . ASP A 1 172 ? 5.814 -23.751 -6.924 1.00 92.31 172 ASP A CA 1
ATOM 1441 C C . ASP A 1 172 ? 4.784 -22.769 -6.326 1.00 92.31 172 ASP A C 1
ATOM 1443 O O . ASP A 1 172 ? 4.923 -22.349 -5.179 1.00 92.31 172 ASP A O 1
ATOM 1447 N N . ASN A 1 173 ? 3.752 -22.390 -7.092 1.00 87.50 173 ASN A N 1
ATOM 1448 C CA . ASN A 1 173 ? 2.739 -21.389 -6.727 1.00 87.50 173 ASN A CA 1
ATOM 1449 C C . ASN A 1 173 ? 3.304 -19.988 -6.428 1.00 87.50 173 ASN A C 1
ATOM 1451 O O . ASN A 1 173 ? 2.636 -19.167 -5.791 1.00 87.50 173 ASN A O 1
ATOM 1455 N N . THR A 1 174 ? 4.512 -19.681 -6.903 1.00 86.62 174 THR A N 1
ATOM 1456 C CA . THR A 1 174 ? 5.031 -18.311 -6.909 1.00 86.62 174 THR A CA 1
ATOM 1457 C C . THR A 1 174 ? 4.695 -17.606 -8.228 1.00 86.62 174 THR A C 1
ATOM 1459 O O . THR A 1 174 ? 4.053 -18.165 -9.119 1.00 86.62 174 THR A O 1
ATOM 1462 N N . HIS A 1 175 ? 5.040 -16.322 -8.335 1.00 85.00 175 HIS A N 1
ATOM 1463 C CA . HIS A 1 175 ? 4.815 -15.545 -9.552 1.00 85.00 175 HIS A CA 1
ATOM 1464 C C . HIS A 1 175 ? 6.144 -15.023 -10.080 1.00 85.00 175 HIS A C 1
ATOM 1466 O O . HIS A 1 175 ? 6.876 -14.336 -9.365 1.00 85.00 175 HIS A O 1
ATOM 1472 N N . LYS A 1 176 ? 6.419 -15.275 -11.360 1.00 85.19 176 LYS A N 1
ATOM 1473 C CA . LYS A 1 176 ? 7.523 -14.658 -12.090 1.00 85.19 176 LYS A CA 1
ATOM 1474 C C . LYS A 1 176 ? 7.007 -13.476 -12.899 1.00 85.19 176 LYS A C 1
ATOM 1476 O O . LYS A 1 176 ? 6.030 -13.596 -13.636 1.00 85.19 176 LYS A O 1
ATOM 1481 N N . LEU A 1 177 ? 7.673 -12.333 -12.765 1.00 87.25 177 LEU A N 1
ATOM 1482 C CA . LEU A 1 177 ? 7.360 -11.151 -13.557 1.00 87.25 177 LEU A CA 1
ATOM 1483 C C . LEU A 1 177 ? 8.057 -11.248 -14.914 1.00 87.25 177 LEU A C 1
ATOM 1485 O O . LEU A 1 177 ? 9.284 -11.281 -14.972 1.00 87.25 177 LEU A O 1
ATOM 1489 N N . LEU A 1 178 ? 7.278 -11.301 -15.988 1.00 86.38 178 LEU A N 1
ATOM 1490 C CA . LEU A 1 178 ? 7.775 -11.337 -17.359 1.00 86.38 178 LEU A CA 1
ATOM 1491 C C . LEU A 1 178 ? 7.338 -10.102 -18.133 1.00 86.38 178 LEU A C 1
ATOM 1493 O O . LEU A 1 178 ? 6.314 -9.500 -17.828 1.00 86.38 178 LEU A O 1
ATOM 1497 N N . PHE A 1 179 ? 8.098 -9.763 -19.164 1.00 85.62 179 PHE A N 1
ATOM 1498 C CA . PHE A 1 179 ? 7.803 -8.681 -20.091 1.00 85.62 179 PHE A CA 1
ATOM 1499 C C . PHE A 1 179 ? 7.741 -9.312 -21.482 1.00 85.62 179 PHE A C 1
ATOM 1501 O O . PHE A 1 179 ? 8.679 -9.975 -21.912 1.00 85.62 179 PHE A O 1
ATOM 1508 N N . TRP A 1 180 ? 6.587 -9.227 -22.140 1.00 71.38 180 TRP A N 1
ATOM 1509 C CA . TRP A 1 180 ? 6.360 -9.923 -23.408 1.00 71.38 180 TRP A CA 1
ATOM 1510 C C . TRP A 1 180 ? 6.959 -9.139 -24.575 1.00 71.38 180 TRP A C 1
ATOM 1512 O O . TRP A 1 180 ? 6.603 -7.980 -24.777 1.00 71.38 180 TRP A O 1
ATOM 1522 N N . ILE A 1 181 ? 7.814 -9.783 -25.367 1.00 56.44 181 ILE A N 1
ATOM 1523 C CA . ILE A 1 181 ? 8.270 -9.287 -26.669 1.00 56.44 181 ILE A CA 1
ATOM 1524 C C . ILE A 1 181 ? 7.304 -9.881 -27.703 1.00 56.44 181 ILE A C 1
ATOM 1526 O O . ILE A 1 181 ? 7.358 -11.081 -27.960 1.00 56.44 181 ILE A O 1
ATOM 1530 N N . MET A 1 182 ? 6.368 -9.082 -28.225 1.00 48.44 182 MET A N 1
ATOM 1531 C CA . MET A 1 182 ? 5.635 -9.426 -29.456 1.00 48.44 182 MET A CA 1
ATOM 1532 C C . MET A 1 182 ? 6.305 -8.783 -30.658 1.00 48.44 182 MET A C 1
ATOM 1534 O O . MET A 1 182 ? 6.619 -7.571 -30.560 1.00 48.44 182 MET A O 1
#

pLDDT: mean 86.7, std 9.08, range [48.44, 97.88]

InterPro domains:
  IPR004868 DNA-directed DNA polymerase, family B, mitochondria/virus [PF03175] (84-179)
  IPR023211 DNA polymerase, palm domain superfamily [G3DSA:3.90.1600.10] (22-133)
  IPR043502 DNA/RNA polymerase superfamily [SSF56672] (57-172)

Radius of gyration: 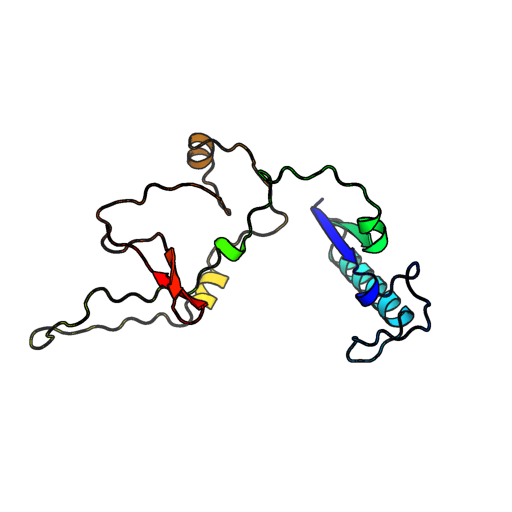24.87 Å; chains: 1; bounding box: 63×48×65 Å

Foldseek 3Di:
DAEAEEEAECLQQLPVVPDPQQQFSPPPPVRHGSVVSVVVNVVVVVVVDVVCPPPYDYHYDYPVRVVPDDDDPDPPLNPPDPVVVVDDDDDDDDLDPDDDCVVHDDDDDDDDCPPVVCVVPPDDDDGDDDDDPDDDPVNCVVVVDDDDDDDDDDFDADDPFADDWDFDQDPVRHTDIDGDHD

Secondary structure (DSSP, 8-state):
-EEEEEEE-HHHHT-TTTS-TT-B-TTSTT--BHHHHHHHHHHHHHHHHHHHTTTEEEEEEEHHHHHTS------GGGPPP-TTTT--------S-S----TT--------TTHHHHHHHHS----SSPPP-S---HHHHHHTT--S-------PPSS-SS---EEEEEPTTS-EEEEE---

Sequence (182 aa):
MRNVYEFFGCYWHGCTKCYSPEEICKKDRNKKTMKELYDQTKERLKTIEDYLKPNVKIHTIWECEFDQQKYPEVDPHLKPIDKRDAFYGGRTETIQLYNNLSDLKGRYVDFCSLYPSVNKYCKYPIGHPITYTDISVDDYIKNNYFGIMKCKILPPKGLYHPVLPYKQLTSDNTHKLLFWIM